Protein AF-0000000079764577 (afdb_homodimer)

Nearest PDB structures (foldseek):
  2b5a-assembly1_A  TM=9.304E-01  e=1.857E-04  [Bacillus] caldolyticus
  3f52-assembly1_E  TM=9.739E-01  e=5.464E-04  Corynebacterium glutamicum
  3f52-assembly1_A  TM=9.469E-01  e=4.403E-04  Corynebacterium glutamicum
  5woq-assembly2_C  TM=9.497E-01  e=2.911E-03  Mycolicibacterium smegmatis MC2 155
  3f51-assembly1_A  TM=7.273E-01  e=1.608E-03  Corynebacterium glutamicum

Sequence (208 aa):
MDLKAVGQRIKAAREAKNLTQEELAALVSLSPTHVSVIERGLKVTKLDTFIAIANALDVSADTLLIDVVTHSVTGVTNELSEMIEKLPKEKQQRIINAVRALVEMDLKAVGQRIKAAREAKNLTQEELAALVSLSPTHVSVIERGLKVTKLDTFIAIANALDVSADTLLIDVVTHSVTGVTNELSEMIEKLPKEKQQRIINAVRALVE

Solvent-accessible surface area (backbone atoms only — not comparable to full-atom values): 10896 Å² total; per-residue (Å²): 133,66,44,40,59,35,10,44,41,50,46,51,46,34,48,76,70,71,44,51,58,59,54,49,11,60,74,55,74,48,48,42,65,57,45,51,37,38,34,60,29,74,50,84,49,43,38,64,58,50,38,42,46,31,47,74,57,67,38,29,53,16,64,46,33,44,90,68,27,80,52,30,45,49,66,66,35,45,52,50,21,55,59,42,66,74,40,56,68,69,58,35,50,53,48,52,50,49,48,53,60,67,71,105,132,65,45,40,59,35,10,44,42,50,45,52,45,34,49,74,70,70,45,49,58,58,56,49,12,60,76,56,75,47,48,43,65,57,44,52,36,38,33,59,29,74,50,84,50,45,39,64,58,51,38,42,46,32,46,74,57,68,39,30,53,17,62,45,33,45,90,67,27,80,50,29,46,49,63,66,35,45,53,51,21,55,59,42,67,74,40,57,69,69,58,33,51,52,48,50,50,50,49,52,60,6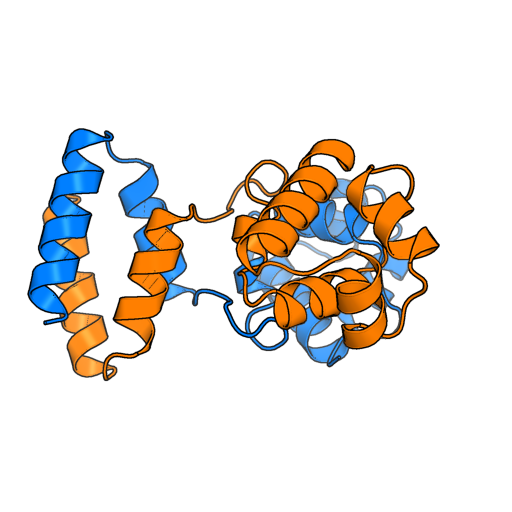8,72,106

Foldseek 3Di:
DPQQQLLCLLVVLCVVVVHDLCRLCVQLVHHSVVNVCSSRSVDDDDPSSVVSSCVSSVHDPLDSCVPPDPPRDYPVVVVVVVVLVPDPPVVSVVVVVVVVVVVD/DPQQQLLCLLVVLCVVVVHDLCRLCVQLVHHSVVNVCSSRSVDDDDPSSVVSSCVSSVHDPLDSCVPPDPPRDHPVVVVVVVVLVPDPPVVSVVVVVVVVVVVD

Secondary structure (DSSP, 8-state):
--HHHHHHHHHHHHHHTT--HHHHHHHTT--HHHHHHHHTTSSPPBHHHHHHHHHHHT--HHHHHTTTSTTPPPHHHHHHHHHHHTS-HHHHHHHHHHHHHHH-/--HHHHHHHHHHHHHHTT--HHHHHHHTT--HHHHHHHHTTSSPPBHHHHHHHHHHHT--HHHHHTTTSTTPPPHHHHHHHHHHHTS-HHHHHHHHHHHHHHH-

Organism: NCBI:txid410072

pLDDT: mean 86.8, std 12.17, range [58.62, 98.38]

Radius of gyration: 17.63 Å; Cα contacts (8 Å, |Δi|>4): 310; chains: 2; bounding box: 28×44×50 Å

Structure (mmCIF, N/CA/C/O backbone):
data_AF-0000000079764577-model_v1
#
loop_
_entity.id
_entity.type
_entity.pdbx_description
1 polymer 'XRE family transcriptional regulator'
#
loop_
_atom_site.group_PDB
_atom_site.id
_atom_site.type_symbol
_atom_site.label_atom_id
_atom_site.label_alt_id
_atom_site.label_comp_id
_atom_site.label_asym_id
_atom_site.label_entity_id
_atom_site.label_seq_id
_atom_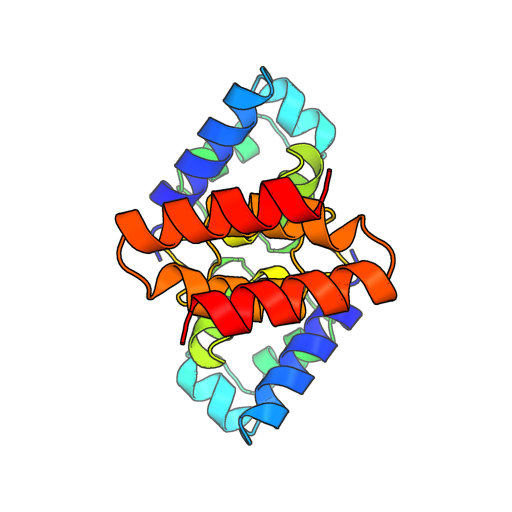site.pdbx_PDB_ins_code
_atom_site.Cartn_x
_atom_site.Cartn_y
_atom_site.Cartn_z
_atom_site.occupancy
_atom_site.B_iso_or_equiv
_atom_site.auth_seq_id
_atom_site.auth_comp_id
_atom_site.auth_asym_id
_atom_site.auth_atom_id
_atom_site.pdbx_PDB_model_num
ATOM 1 N N . MET A 1 1 ? 11.602 9 -4.227 1 65.5 1 MET A N 1
ATOM 2 C CA . MET A 1 1 ? 11.117 7.668 -3.879 1 65.5 1 MET A CA 1
ATOM 3 C C . MET A 1 1 ? 11.977 6.59 -4.535 1 65.5 1 MET A C 1
ATOM 5 O O . MET A 1 1 ? 12.484 6.785 -5.645 1 65.5 1 MET A O 1
ATOM 9 N N . ASP A 1 2 ? 12.383 5.57 -3.709 1 83.19 2 ASP A N 1
ATOM 10 C CA . ASP A 1 2 ? 13.25 4.5 -4.203 1 83.19 2 ASP A CA 1
ATOM 11 C C . ASP A 1 2 ? 12.438 3.426 -4.922 1 83.19 2 ASP A C 1
ATOM 13 O O . ASP A 1 2 ? 12.148 2.373 -4.352 1 83.19 2 ASP A O 1
ATOM 17 N N . LEU A 1 3 ? 12.062 3.768 -6.148 1 88.44 3 LEU A N 1
ATOM 18 C CA . LEU A 1 3 ? 11.258 2.873 -6.977 1 88.44 3 LEU A CA 1
ATOM 19 C C . LEU A 1 3 ? 11.992 1.558 -7.219 1 88.44 3 LEU A C 1
ATOM 21 O O . LEU A 1 3 ? 11.359 0.507 -7.352 1 88.44 3 LEU A O 1
ATOM 25 N N . LYS A 1 4 ? 13.305 1.709 -7.262 1 93.31 4 LYS A N 1
ATOM 26 C CA . LYS A 1 4 ? 14.094 0.498 -7.469 1 93.31 4 LYS A CA 1
ATOM 27 C C . LYS A 1 4 ? 13.906 -0.484 -6.316 1 93.31 4 LYS A C 1
ATOM 29 O O . LYS A 1 4 ? 13.789 -1.69 -6.535 1 93.31 4 LYS A O 1
ATOM 34 N N . ALA A 1 5 ? 13.922 0.031 -5.148 1 94 5 ALA A N 1
ATOM 35 C CA . ALA A 1 5 ? 13.727 -0.822 -3.98 1 94 5 ALA A CA 1
ATOM 36 C C . ALA A 1 5 ? 12.344 -1.464 -4 1 94 5 ALA A C 1
ATOM 38 O O . ALA A 1 5 ? 12.195 -2.646 -3.68 1 94 5 ALA A O 1
ATOM 39 N N . VAL A 1 6 ? 11.32 -0.713 -4.359 1 95.56 6 VAL A N 1
ATOM 40 C CA . VAL A 1 6 ? 9.969 -1.24 -4.457 1 95.56 6 VAL A CA 1
ATOM 41 C C . VAL A 1 6 ? 9.914 -2.332 -5.523 1 95.56 6 VAL A C 1
ATOM 43 O O . VAL A 1 6 ? 9.352 -3.404 -5.293 1 95.56 6 VAL A O 1
ATOM 46 N N . GLY A 1 7 ? 10.508 -2.01 -6.656 1 97.19 7 GLY A N 1
ATOM 47 C CA . GLY A 1 7 ? 10.562 -2.988 -7.73 1 97.19 7 GLY A CA 1
ATOM 48 C C . GLY A 1 7 ? 11.234 -4.285 -7.324 1 97.19 7 GLY A C 1
ATOM 49 O O . GLY A 1 7 ? 10.773 -5.371 -7.688 1 97.19 7 GLY A O 1
ATOM 50 N N . GLN A 1 8 ? 12.312 -4.18 -6.582 1 96.69 8 GLN A N 1
ATOM 51 C CA . GLN A 1 8 ? 13.039 -5.355 -6.121 1 96.69 8 GLN A CA 1
ATOM 52 C C . GLN A 1 8 ? 12.188 -6.191 -5.172 1 96.69 8 GLN A C 1
ATOM 54 O O . GLN A 1 8 ? 12.266 -7.422 -5.176 1 96.69 8 GLN A O 1
ATOM 59 N N . ARG A 1 9 ? 11.367 -5.562 -4.375 1 95.12 9 ARG A N 1
ATOM 60 C CA . ARG A 1 9 ? 10.469 -6.293 -3.484 1 95.12 9 ARG A CA 1
ATOM 61 C C . ARG A 1 9 ? 9.375 -7.008 -4.27 1 95.12 9 ARG A C 1
ATOM 63 O O . ARG A 1 9 ? 8.961 -8.109 -3.906 1 95.12 9 ARG A O 1
ATOM 70 N N . ILE A 1 10 ? 8.93 -6.363 -5.309 1 97.19 10 ILE A N 1
ATOM 71 C CA . ILE A 1 10 ? 7.957 -7.004 -6.188 1 97.19 10 ILE A CA 1
ATOM 72 C C . ILE A 1 10 ? 8.578 -8.242 -6.828 1 97.19 10 ILE A C 1
ATOM 74 O O . ILE A 1 10 ? 7.961 -9.312 -6.852 1 97.19 10 ILE A O 1
ATOM 78 N N . LYS A 1 11 ? 9.805 -8.078 -7.242 1 97.94 11 LYS A N 1
ATOM 79 C CA . LYS A 1 11 ? 10.523 -9.211 -7.832 1 97.94 11 LYS A CA 1
ATOM 80 C C . LYS A 1 11 ? 10.672 -10.352 -6.832 1 97.94 11 LYS A C 1
ATOM 82 O O . LYS A 1 11 ? 10.406 -11.508 -7.156 1 97.94 11 LYS A O 1
ATOM 87 N N . ALA A 1 12 ? 11.109 -9.992 -5.695 1 97.25 12 ALA A N 1
ATOM 88 C CA . ALA A 1 12 ? 11.297 -10.992 -4.648 1 97.25 12 ALA A CA 1
ATOM 89 C C . ALA A 1 12 ? 9.992 -11.719 -4.348 1 97.25 12 ALA A C 1
ATOM 91 O O . ALA A 1 12 ? 9.984 -12.938 -4.164 1 97.25 12 ALA A O 1
ATOM 92 N N . ALA A 1 13 ? 8.898 -11.031 -4.246 1 95.25 13 ALA A N 1
ATOM 93 C CA . ALA A 1 13 ? 7.586 -11.617 -3.992 1 95.25 13 ALA A CA 1
ATOM 94 C C . ALA A 1 13 ? 7.168 -12.539 -5.133 1 95.25 13 ALA A C 1
ATOM 96 O O . ALA A 1 13 ? 6.609 -13.617 -4.895 1 95.25 13 ALA A O 1
ATOM 97 N N . ARG A 1 14 ? 7.402 -12.008 -6.301 1 97.81 14 ARG A N 1
ATOM 98 C CA . ARG A 1 14 ? 7.094 -12.844 -7.461 1 97.81 14 ARG A CA 1
ATOM 99 C C . ARG A 1 14 ? 7.859 -14.156 -7.406 1 97.81 14 ARG A C 1
ATOM 101 O O . ARG A 1 14 ? 7.281 -15.227 -7.605 1 97.81 14 ARG A O 1
ATOM 108 N N . GLU A 1 15 ? 9.141 -14.055 -7.168 1 98 15 GLU A N 1
ATOM 109 C CA . GLU A 1 15 ? 10 -15.227 -7.113 1 98 15 GLU A CA 1
ATOM 110 C C . GLU A 1 15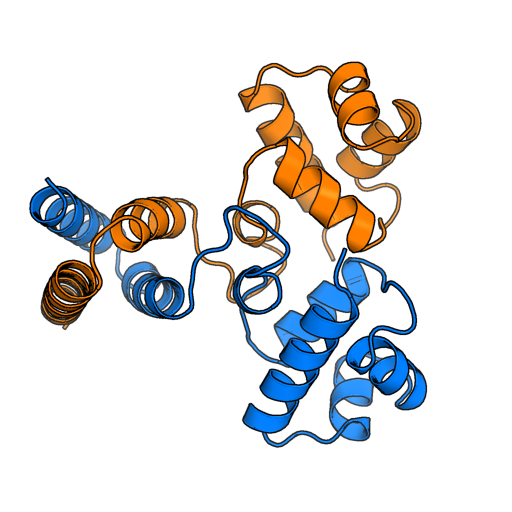 ? 9.594 -16.156 -5.98 1 98 15 GLU A C 1
ATOM 112 O O . GLU A 1 15 ? 9.664 -17.391 -6.121 1 98 15 GLU A O 1
ATOM 117 N N . ALA A 1 16 ? 9.211 -15.594 -4.906 1 94.62 16 ALA A N 1
ATOM 118 C CA . ALA A 1 16 ? 8.75 -16.391 -3.766 1 94.62 16 ALA A CA 1
ATOM 119 C C . ALA A 1 16 ? 7.527 -17.219 -4.133 1 94.62 16 ALA A C 1
ATOM 121 O O . ALA A 1 16 ? 7.293 -18.281 -3.549 1 94.62 16 ALA A O 1
ATOM 122 N N . LYS A 1 17 ? 6.746 -16.766 -5.102 1 95.44 17 LYS A N 1
ATOM 123 C CA . LYS A 1 17 ? 5.578 -17.484 -5.586 1 95.44 17 LYS A CA 1
ATOM 124 C C . LYS A 1 17 ? 5.938 -18.391 -6.766 1 95.44 17 LYS A C 1
ATOM 126 O O . LYS A 1 17 ? 5.062 -19.016 -7.371 1 95.44 17 LYS A O 1
ATOM 131 N N . ASN A 1 18 ? 7.25 -18.375 -7.102 1 97.5 18 ASN A N 1
ATOM 132 C CA . ASN A 1 18 ? 7.789 -19.172 -8.195 1 97.5 18 ASN A CA 1
ATOM 133 C C . ASN A 1 18 ? 7.16 -18.781 -9.531 1 97.5 18 ASN A C 1
ATOM 135 O O . ASN A 1 18 ? 6.832 -19.641 -10.344 1 97.5 18 ASN A O 1
ATOM 139 N N . LEU A 1 19 ? 6.922 -17.562 -9.727 1 98 19 LEU A N 1
ATOM 140 C CA . LEU A 1 19 ? 6.375 -17.047 -10.977 1 98 19 LEU A CA 1
ATOM 141 C C . LEU A 1 19 ? 7.469 -16.422 -11.836 1 98 19 LEU A C 1
ATOM 143 O O . LEU A 1 19 ? 8.375 -15.773 -11.312 1 98 19 LEU A O 1
ATOM 147 N N . THR A 1 20 ? 7.344 -16.641 -13.062 1 98.31 20 THR A N 1
ATOM 148 C CA . THR A 1 20 ? 8.172 -15.891 -14 1 98.31 20 THR A CA 1
ATOM 149 C C . THR A 1 20 ? 7.582 -14.508 -14.258 1 98.31 20 THR A C 1
ATOM 151 O O . THR A 1 20 ? 6.449 -14.227 -13.859 1 98.31 20 THR A O 1
ATOM 154 N N . GLN A 1 21 ? 8.383 -13.664 -14.898 1 98.12 21 GLN A N 1
ATOM 155 C CA . GLN A 1 21 ? 7.863 -12.352 -15.273 1 98.12 21 GLN A CA 1
ATOM 156 C C . GLN A 1 21 ? 6.68 -12.477 -16.234 1 98.12 21 GLN A C 1
ATOM 158 O O . GLN A 1 21 ? 5.711 -11.719 -16.125 1 98.12 21 GLN A O 1
ATOM 163 N N . GLU A 1 22 ? 6.785 -13.453 -17.141 1 98.38 22 GLU A N 1
ATOM 164 C CA . GLU A 1 22 ? 5.723 -13.711 -18.109 1 98.38 22 GLU A CA 1
ATOM 165 C C . GLU A 1 22 ? 4.434 -14.141 -17.406 1 98.38 22 GLU A C 1
ATOM 167 O O . GLU A 1 22 ? 3.348 -13.68 -17.781 1 98.38 22 GLU A O 1
ATOM 172 N N . GLU A 1 23 ? 4.59 -14.961 -16.453 1 98.38 23 GLU A N 1
ATOM 173 C CA . GLU A 1 23 ? 3.428 -15.461 -15.734 1 98.38 23 GLU A CA 1
ATOM 174 C C . GLU A 1 23 ? 2.77 -14.352 -14.922 1 98.38 23 GLU A C 1
ATOM 176 O O . GLU A 1 23 ? 1.543 -14.234 -14.898 1 98.38 23 GLU A O 1
ATOM 181 N N . LEU A 1 24 ? 3.555 -13.57 -14.25 1 98.38 24 LEU A N 1
ATOM 182 C CA . LEU A 1 24 ? 2.994 -12.438 -13.523 1 98.38 24 LEU A CA 1
ATOM 183 C C . LEU A 1 24 ? 2.303 -11.461 -14.469 1 98.38 24 LEU A C 1
ATOM 185 O O . LEU A 1 24 ? 1.216 -10.961 -14.164 1 98.38 24 LEU A O 1
ATOM 189 N N . ALA A 1 25 ? 2.938 -11.164 -15.547 1 98.38 25 ALA A N 1
ATOM 190 C CA . ALA A 1 25 ? 2.387 -10.258 -16.547 1 98.38 25 ALA A CA 1
ATOM 191 C C . ALA A 1 25 ? 1.003 -10.719 -17 1 98.38 25 ALA A C 1
ATOM 193 O O . ALA A 1 25 ? 0.082 -9.906 -17.125 1 98.38 25 ALA A O 1
ATOM 194 N N . ALA A 1 26 ? 0.887 -11.969 -17.234 1 98.25 26 ALA A N 1
ATOM 195 C CA . ALA A 1 26 ? -0.388 -12.547 -17.656 1 98.25 26 ALA A CA 1
ATOM 196 C C . ALA A 1 26 ? -1.445 -12.391 -16.562 1 98.25 26 ALA A C 1
ATOM 198 O O . ALA A 1 26 ? -2.602 -12.078 -16.844 1 98.25 26 ALA A O 1
ATOM 199 N N . LEU A 1 27 ? -1.095 -12.523 -15.352 1 96.94 27 LEU A N 1
ATOM 200 C CA . LEU A 1 27 ? -2.016 -12.453 -14.219 1 96.94 27 LEU A CA 1
ATOM 201 C C . LEU A 1 27 ? -2.57 -11.039 -14.062 1 96.94 27 LEU A C 1
ATOM 203 O O . LEU A 1 27 ? -3.707 -10.859 -13.617 1 96.94 27 LEU A O 1
ATOM 207 N N . VAL A 1 28 ? -1.711 -10.102 -14.438 1 97.12 28 VAL A N 1
ATOM 208 C CA . VAL A 1 28 ? -2.121 -8.727 -14.148 1 97.12 28 VAL A CA 1
ATOM 209 C C . VAL A 1 28 ? -2.381 -7.98 -15.453 1 97.12 28 VAL A C 1
ATOM 211 O O . VAL A 1 28 ? -2.469 -6.75 -15.461 1 97.12 28 VAL A O 1
ATOM 214 N N . SER A 1 29 ? -2.414 -8.656 -16.609 1 97.56 29 SER A N 1
ATOM 215 C CA . SER A 1 29 ? -2.729 -8.125 -17.938 1 97.56 29 SER A CA 1
ATOM 216 C C . SER A 1 29 ? -1.746 -7.031 -18.328 1 97.56 29 SER A C 1
ATOM 218 O O . SER A 1 29 ? -2.154 -5.941 -18.75 1 97.56 29 SER A O 1
ATOM 220 N N . LEU A 1 30 ? -0.56 -7.305 -18.156 1 97.62 30 LEU A N 1
ATOM 221 C CA . LEU A 1 30 ? 0.553 -6.473 -18.609 1 97.62 30 LEU A CA 1
ATOM 222 C C . LEU A 1 30 ? 1.465 -7.254 -19.547 1 97.62 30 LEU A C 1
ATOM 224 O O . LEU A 1 30 ? 1.326 -8.469 -19.688 1 97.62 30 LEU A O 1
ATOM 228 N N . SER A 1 31 ? 2.301 -6.523 -20.156 1 98 31 SER A N 1
ATOM 229 C CA . SER A 1 31 ? 3.361 -7.188 -20.906 1 98 31 SER A CA 1
ATOM 230 C C . SER A 1 31 ? 4.535 -7.555 -20 1 98 31 SER A C 1
ATOM 232 O O . SER A 1 31 ? 4.785 -6.883 -19 1 98 31 SER A O 1
ATOM 234 N N . PRO A 1 32 ? 5.254 -8.641 -20.406 1 97.69 32 PRO A N 1
ATOM 235 C CA . PRO A 1 32 ? 6.449 -8.984 -19.641 1 97.69 32 PRO A CA 1
ATOM 236 C C . PRO A 1 32 ? 7.457 -7.84 -19.562 1 97.69 32 PRO A C 1
ATOM 238 O O . PRO A 1 32 ? 8.109 -7.652 -18.531 1 97.69 32 PRO A O 1
ATOM 241 N N . THR A 1 33 ? 7.527 -7.137 -20.562 1 98 33 THR A N 1
ATOM 242 C CA . THR A 1 33 ? 8.422 -5.984 -20.578 1 98 33 THR A CA 1
ATOM 243 C C . THR A 1 33 ? 8 -4.953 -19.531 1 98 33 THR A C 1
ATOM 245 O O . THR A 1 33 ? 8.844 -4.375 -18.844 1 98 33 THR A O 1
ATOM 248 N N . HIS A 1 34 ? 6.734 -4.66 -19.469 1 97.81 34 HIS A N 1
ATOM 249 C CA . HIS A 1 34 ? 6.227 -3.713 -18.484 1 97.81 34 HIS A CA 1
ATOM 250 C C . HIS A 1 34 ? 6.523 -4.184 -17.062 1 97.81 34 HIS A C 1
ATOM 252 O O . HIS A 1 34 ? 6.898 -3.381 -16.203 1 97.81 34 HIS A O 1
ATOM 258 N N . VAL A 1 35 ? 6.371 -5.438 -16.828 1 98.06 35 VAL A N 1
ATOM 259 C CA . VAL A 1 35 ? 6.691 -6.004 -15.523 1 98.06 35 VAL A CA 1
ATOM 260 C C . VAL A 1 35 ? 8.172 -5.801 -15.227 1 98.06 35 VAL A C 1
ATOM 262 O O . VAL A 1 35 ? 8.539 -5.398 -14.117 1 98.06 35 VAL A O 1
ATOM 265 N N . SER A 1 36 ? 8.992 -6.094 -16.172 1 97.94 36 SER A N 1
ATOM 266 C CA . SER A 1 36 ? 10.43 -5.91 -16.016 1 97.94 36 SER A CA 1
ATOM 267 C C . SER A 1 36 ? 10.766 -4.465 -15.664 1 97.94 36 SER A C 1
ATOM 269 O O . SER A 1 36 ? 11.586 -4.211 -14.773 1 97.94 36 SER A O 1
ATOM 271 N N . VAL A 1 37 ? 10.172 -3.551 -16.328 1 97.5 37 VAL A N 1
ATOM 272 C CA . VAL A 1 37 ? 10.391 -2.123 -16.125 1 97.5 37 VAL A CA 1
ATOM 273 C C . VAL A 1 37 ? 9.992 -1.749 -14.695 1 97.5 37 VAL A C 1
ATOM 275 O O . VAL A 1 37 ? 10.703 -0.989 -14.031 1 97.5 37 VAL A O 1
ATOM 278 N N . ILE A 1 38 ? 8.922 -2.27 -14.227 1 97.25 38 ILE A N 1
ATOM 279 C CA . ILE A 1 38 ? 8.43 -2.012 -12.883 1 97.25 38 ILE A CA 1
ATOM 280 C C . ILE A 1 38 ? 9.398 -2.596 -11.859 1 97.25 38 ILE A C 1
ATOM 282 O O . ILE A 1 38 ? 9.797 -1.914 -10.906 1 97.25 38 ILE A O 1
ATOM 286 N N . GLU A 1 39 ? 9.844 -3.834 -12.086 1 97.81 39 GLU A N 1
ATOM 287 C CA . GLU A 1 39 ? 10.703 -4.527 -11.133 1 97.81 39 GLU A CA 1
ATOM 288 C C . GLU A 1 39 ? 12.086 -3.881 -11.062 1 97.81 39 GLU A C 1
ATOM 290 O O . GLU A 1 39 ? 12.773 -3.99 -10.047 1 97.81 39 GLU A O 1
ATOM 295 N N . ARG A 1 40 ? 12.43 -3.225 -12.086 1 96.75 40 ARG A N 1
ATOM 296 C CA . ARG A 1 40 ? 13.727 -2.555 -12.141 1 96.75 40 ARG A CA 1
ATOM 297 C C . ARG A 1 40 ? 13.617 -1.111 -11.664 1 96.75 40 ARG A C 1
ATOM 299 O O . ARG A 1 40 ? 14.625 -0.424 -11.508 1 96.75 40 ARG A O 1
ATOM 306 N N . GLY A 1 41 ? 12.477 -0.656 -11.445 1 96.06 41 GLY A N 1
ATOM 307 C CA . GLY A 1 41 ? 12.266 0.702 -10.969 1 96.06 41 GLY A CA 1
ATOM 308 C C . GLY A 1 41 ? 12.523 1.755 -12.031 1 96.06 41 GLY A C 1
ATOM 309 O O . GLY A 1 41 ? 12.914 2.881 -11.711 1 96.06 41 GLY A O 1
ATOM 310 N N . LEU A 1 42 ? 12.359 1.449 -13.242 1 94.94 42 LEU A N 1
ATOM 311 C CA . LEU A 1 42 ? 12.695 2.352 -14.344 1 94.94 42 LEU A CA 1
ATOM 312 C C . LEU A 1 42 ? 11.555 3.332 -14.602 1 94.94 42 LEU A C 1
ATOM 314 O O . LEU A 1 42 ? 11.773 4.418 -15.141 1 94.94 42 LEU A O 1
ATOM 318 N N . LYS A 1 43 ? 10.352 3.014 -14.305 1 93.31 43 LYS A N 1
ATOM 319 C CA . LYS A 1 43 ? 9.18 3.875 -14.438 1 93.31 43 LYS A CA 1
ATOM 320 C C . LYS A 1 43 ? 8.258 3.742 -13.227 1 93.31 43 LYS A C 1
ATOM 322 O O . LYS A 1 43 ? 8.125 2.656 -12.664 1 93.31 43 LYS A O 1
ATOM 327 N N . VAL A 1 44 ? 7.656 4.844 -12.945 1 94.06 44 VAL A N 1
ATOM 328 C CA . VAL A 1 44 ? 6.633 4.812 -11.906 1 94.06 44 VAL A CA 1
ATOM 329 C C . VAL A 1 44 ? 5.348 4.199 -12.461 1 94.06 44 VAL A C 1
ATOM 331 O O . VAL A 1 44 ? 4.867 4.602 -13.516 1 94.06 44 VAL A O 1
ATOM 334 N N . THR A 1 45 ? 4.902 3.213 -11.758 1 95.31 45 THR A N 1
ATOM 335 C CA . THR A 1 45 ? 3.672 2.576 -12.211 1 95.31 45 THR A CA 1
ATOM 336 C C . THR A 1 45 ? 2.451 3.279 -11.625 1 95.31 45 THR A C 1
ATOM 338 O O . THR A 1 45 ? 2.576 4.078 -10.695 1 95.31 45 THR A O 1
ATOM 341 N N . LYS A 1 46 ? 1.318 3.016 -12.258 1 95.69 46 LYS A N 1
ATOM 342 C CA . LYS A 1 46 ? 0.052 3.516 -11.734 1 95.69 46 LYS A CA 1
ATOM 343 C C . LYS A 1 46 ? -0.371 2.738 -10.484 1 95.69 46 LYS A C 1
ATOM 345 O O . LYS A 1 46 ? 0.027 1.587 -10.305 1 95.69 46 LYS A O 1
ATOM 350 N N . LEU A 1 47 ? -1.152 3.363 -9.703 1 96.56 47 LEU A N 1
ATOM 351 C CA . LEU A 1 47 ? -1.614 2.744 -8.461 1 96.56 47 LEU A CA 1
ATOM 352 C C . LEU A 1 47 ? -2.432 1.49 -8.75 1 96.56 47 LEU A C 1
ATOM 354 O O . LEU A 1 47 ? -2.309 0.487 -8.047 1 96.56 47 LEU A O 1
ATOM 358 N N . ASP A 1 48 ? -3.264 1.538 -9.742 1 95.69 48 ASP A N 1
ATOM 359 C CA . ASP A 1 48 ? -4.105 0.389 -10.062 1 95.69 48 ASP A CA 1
ATOM 360 C C . ASP A 1 48 ? -3.258 -0.808 -10.492 1 95.69 48 ASP A C 1
ATOM 362 O O . ASP A 1 48 ? -3.551 -1.946 -10.117 1 95.69 48 ASP A O 1
ATOM 366 N N . THR A 1 49 ? -2.256 -0.559 -11.242 1 96.31 49 THR A N 1
ATOM 367 C CA . THR A 1 49 ? -1.326 -1.615 -11.625 1 96.31 49 THR A CA 1
ATOM 368 C C . THR A 1 49 ? -0.642 -2.209 -10.398 1 96.31 49 THR A C 1
ATOM 370 O O . THR A 1 49 ? -0.528 -3.43 -10.273 1 96.31 49 THR A O 1
ATOM 373 N N . PHE A 1 50 ? -0.207 -1.367 -9.531 1 96.31 50 PHE A N 1
ATOM 374 C CA . PHE A 1 50 ? 0.431 -1.805 -8.297 1 96.31 50 PHE A CA 1
ATOM 375 C C . PHE A 1 50 ? -0.507 -2.695 -7.488 1 96.31 50 PHE A C 1
ATOM 377 O O . PHE A 1 50 ? -0.095 -3.74 -6.98 1 96.31 50 PHE A O 1
ATOM 384 N N . ILE A 1 51 ? -1.665 -2.273 -7.387 1 96 51 ILE A N 1
ATOM 385 C CA . ILE A 1 51 ? -2.666 -3.021 -6.633 1 96 51 ILE A CA 1
ATOM 386 C C . ILE A 1 51 ? -2.883 -4.391 -7.281 1 96 51 ILE A C 1
ATOM 388 O O . ILE A 1 51 ? -2.955 -5.406 -6.586 1 96 51 ILE A O 1
ATOM 392 N N . ALA A 1 52 ? -3.004 -4.398 -8.547 1 96.5 52 ALA A N 1
ATOM 393 C CA . ALA A 1 52 ? -3.168 -5.656 -9.266 1 96.5 52 ALA A CA 1
ATOM 394 C C . ALA A 1 52 ? -1.998 -6.598 -9 1 96.5 52 ALA A C 1
ATOM 396 O O . ALA A 1 52 ? -2.191 -7.801 -8.805 1 96.5 52 ALA A O 1
ATOM 397 N N . ILE A 1 53 ? -0.843 -6.043 -8.961 1 97.5 53 ILE A N 1
ATOM 398 C CA . ILE A 1 53 ? 0.366 -6.824 -8.727 1 97.5 53 ILE A CA 1
ATOM 399 C C . ILE A 1 53 ? 0.362 -7.363 -7.293 1 97.5 53 ILE A C 1
ATOM 401 O O . ILE A 1 53 ? 0.617 -8.547 -7.07 1 97.5 53 ILE A O 1
ATOM 405 N N . ALA A 1 54 ? 0.118 -6.535 -6.387 1 95.44 54 ALA A N 1
ATOM 406 C CA . ALA A 1 54 ? 0.064 -6.961 -4.992 1 95.44 54 ALA A CA 1
ATOM 407 C C . ALA A 1 54 ? -0.937 -8.094 -4.801 1 95.44 54 ALA A C 1
ATOM 409 O O . ALA A 1 54 ? -0.652 -9.07 -4.102 1 95.44 54 ALA A O 1
ATOM 410 N N . ASN A 1 55 ? -2.084 -7.992 -5.398 1 95.25 55 ASN A N 1
ATOM 411 C CA . ASN A 1 55 ? -3.121 -9.016 -5.293 1 95.25 55 ASN A CA 1
ATOM 412 C C . ASN A 1 55 ? -2.695 -10.32 -5.961 1 95.25 55 ASN A C 1
ATOM 414 O O . ASN A 1 55 ? -2.93 -11.398 -5.422 1 95.25 55 ASN A O 1
ATOM 418 N N . ALA A 1 56 ? -2.119 -10.141 -7.102 1 96.75 56 ALA A N 1
ATOM 419 C CA . ALA A 1 56 ? -1.656 -11.328 -7.816 1 96.75 56 ALA A CA 1
ATOM 420 C C . ALA A 1 56 ? -0.599 -12.07 -7.008 1 96.75 56 ALA A C 1
ATOM 422 O O . ALA A 1 56 ? -0.534 -13.305 -7.047 1 96.75 56 ALA A O 1
ATOM 423 N N . LEU A 1 57 ? 0.221 -11.328 -6.30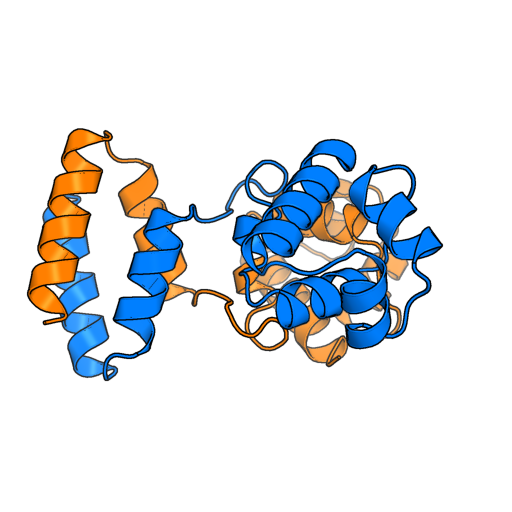9 1 95.94 57 LEU A N 1
ATOM 424 C CA . LEU A 1 57 ? 1.318 -11.914 -5.547 1 95.94 57 LEU A CA 1
ATOM 425 C C . LEU A 1 57 ? 0.873 -12.258 -4.129 1 95.94 57 LEU A C 1
ATOM 427 O O . LEU A 1 57 ? 1.642 -12.828 -3.354 1 95.94 57 LEU A O 1
ATOM 431 N N . ASP A 1 58 ? -0.289 -11.859 -3.76 1 91.5 58 ASP A N 1
ATOM 432 C CA . ASP A 1 58 ? -0.869 -12.164 -2.455 1 91.5 58 ASP A CA 1
ATOM 433 C C . ASP A 1 58 ? -0.009 -11.594 -1.326 1 91.5 58 ASP A C 1
ATOM 435 O O . ASP A 1 58 ? 0.362 -12.32 -0.399 1 91.5 58 ASP A O 1
ATOM 439 N N . VAL A 1 59 ? 0.333 -10.367 -1.412 1 89.25 59 VAL A N 1
ATOM 440 C CA . VAL A 1 59 ? 1.134 -9.664 -0.416 1 89.25 59 VAL A CA 1
ATOM 441 C C . VAL A 1 59 ? 0.468 -8.336 -0.062 1 89.25 59 VAL A C 1
ATOM 443 O O . VAL A 1 59 ? -0.292 -7.781 -0.861 1 89.25 59 VAL A O 1
ATOM 446 N N . SER A 1 60 ? 0.745 -7.887 1.13 1 87.5 60 SER A N 1
ATOM 447 C CA . SER A 1 60 ? 0.185 -6.609 1.559 1 87.5 60 SER A CA 1
ATOM 448 C C . SER A 1 60 ? 0.914 -5.441 0.906 1 87.5 60 SER A C 1
ATOM 450 O O . SER A 1 60 ? 2.061 -5.578 0.475 1 87.5 60 SER A O 1
ATOM 452 N N . ALA A 1 61 ? 0.234 -4.355 0.75 1 91.75 61 ALA A N 1
ATOM 453 C CA . ALA A 1 61 ? 0.865 -3.152 0.217 1 91.75 61 ALA A CA 1
ATOM 454 C C . ALA A 1 61 ? 2.037 -2.715 1.091 1 91.75 61 ALA A C 1
ATOM 456 O O . ALA A 1 61 ? 3.086 -2.312 0.58 1 91.75 61 ALA A O 1
ATOM 457 N N . ASP A 1 62 ? 1.87 -2.812 2.344 1 88.75 62 ASP A N 1
ATOM 458 C CA . ASP A 1 62 ? 2.904 -2.377 3.277 1 88.75 62 ASP A CA 1
ATOM 459 C C . ASP A 1 62 ? 4.172 -3.215 3.125 1 88.75 62 ASP A C 1
ATOM 461 O O . ASP A 1 62 ? 5.281 -2.709 3.301 1 88.75 62 ASP A O 1
ATOM 465 N N . THR A 1 63 ? 3.988 -4.461 2.84 1 85 63 THR A N 1
ATOM 466 C CA . THR A 1 63 ? 5.141 -5.328 2.609 1 85 63 THR A CA 1
ATOM 467 C C . THR A 1 63 ? 5.969 -4.824 1.429 1 85 63 THR A C 1
ATOM 469 O O . THR A 1 63 ? 7.199 -4.801 1.491 1 85 63 THR A O 1
ATOM 472 N N . LEU A 1 64 ? 5.305 -4.383 0.407 1 92.25 64 LEU A N 1
ATOM 473 C CA . LEU A 1 64 ? 5.98 -3.949 -0.811 1 92.25 64 LEU A CA 1
ATOM 474 C C . LEU A 1 64 ? 6.488 -2.52 -0.67 1 92.25 64 LEU A C 1
ATOM 476 O O . LEU A 1 64 ? 7.453 -2.131 -1.335 1 92.25 64 LEU A O 1
ATOM 480 N N . LEU A 1 65 ? 5.895 -1.782 0.292 1 92.5 65 LEU A N 1
ATOM 481 C CA . LEU A 1 65 ? 6.215 -0.362 0.391 1 92.5 65 LEU A CA 1
ATOM 482 C C . LEU A 1 65 ? 6.918 -0.053 1.709 1 92.5 65 LEU A C 1
ATOM 484 O O . LEU A 1 65 ? 6.961 1.103 2.139 1 92.5 65 LEU A O 1
ATOM 488 N N . ILE A 1 66 ? 7.41 -0.935 2.461 1 83.5 66 ILE A N 1
ATOM 489 C CA . ILE A 1 66 ? 7.918 -0.866 3.826 1 83.5 66 ILE A CA 1
ATOM 490 C C . ILE A 1 66 ? 9 0.206 3.918 1 83.5 66 ILE A C 1
ATOM 492 O O . ILE A 1 66 ? 9.117 0.892 4.938 1 83.5 66 ILE A O 1
ATOM 496 N N . ASP A 1 67 ? 9.75 0.549 3.014 1 82.12 67 ASP A N 1
ATOM 497 C CA . ASP A 1 67 ? 10.844 1.511 3.146 1 82.12 67 ASP A CA 1
ATOM 498 C C . ASP A 1 67 ? 10.469 2.852 2.516 1 82.12 67 ASP A C 1
ATOM 500 O O . ASP A 1 67 ? 11.242 3.811 2.586 1 82.12 67 ASP A O 1
ATOM 504 N N . VAL A 1 68 ? 9.305 2.842 1.954 1 90 68 VAL A N 1
ATOM 505 C CA . VAL A 1 68 ? 8.977 4.078 1.249 1 90 68 VAL A CA 1
ATOM 506 C C . VAL A 1 68 ? 7.734 4.715 1.861 1 90 68 VAL A C 1
ATOM 508 O O . VAL A 1 68 ? 7.488 5.91 1.685 1 90 68 VAL A O 1
ATOM 511 N N . VAL A 1 69 ? 6.934 3.975 2.52 1 88.19 69 VAL A N 1
ATOM 512 C CA . VAL A 1 69 ? 5.855 4.488 3.357 1 88.19 69 VAL A CA 1
ATOM 513 C C . VAL A 1 69 ? 6.25 4.387 4.828 1 88.19 69 VAL A C 1
ATOM 515 O O . VAL A 1 69 ? 6.559 3.301 5.324 1 88.19 69 VAL A O 1
ATOM 518 N N . THR A 1 70 ? 6.227 5.445 5.469 1 80.94 70 THR A N 1
ATOM 519 C CA . THR A 1 70 ? 6.766 5.555 6.82 1 80.94 70 THR A CA 1
ATOM 520 C C . THR A 1 70 ? 5.992 4.66 7.785 1 80.94 70 THR A C 1
ATOM 522 O O . THR A 1 70 ? 6.586 4.023 8.656 1 80.94 70 THR A O 1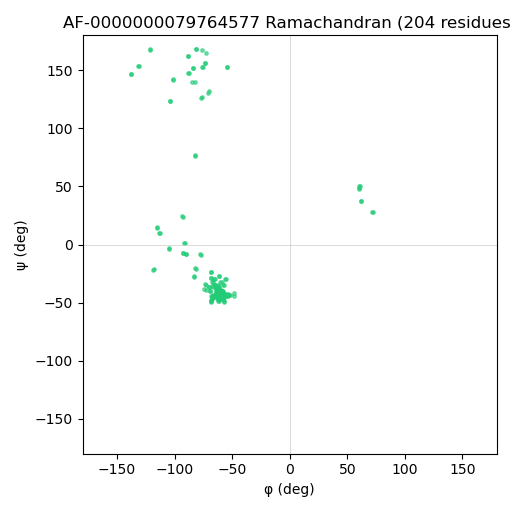
ATOM 525 N N . HIS A 1 71 ? 4.711 4.578 7.699 1 74.38 71 HIS A N 1
ATOM 526 C CA . HIS A 1 71 ? 3.893 3.82 8.641 1 74.38 71 HIS A CA 1
ATOM 527 C C . HIS A 1 71 ? 3.648 2.4 8.141 1 74.38 71 HIS A C 1
ATOM 529 O O . HIS A 1 71 ? 2.729 1.724 8.609 1 74.38 71 HIS A O 1
ATOM 535 N N . SER A 1 72 ? 4.453 1.926 7.332 1 71.88 72 SER A N 1
ATOM 536 C CA . SER A 1 72 ? 4.273 0.557 6.859 1 71.88 72 SER A CA 1
ATOM 537 C C . SER A 1 72 ? 4.555 -0.452 7.969 1 71.88 72 SER A C 1
ATOM 539 O O . SER A 1 72 ? 5.441 -0.241 8.797 1 71.88 72 SER A O 1
ATOM 541 N N . VAL A 1 73 ? 3.574 -1.392 8.07 1 64.44 73 VAL A N 1
ATOM 542 C CA . VAL A 1 73 ? 3.764 -2.447 9.055 1 64.44 73 VAL A CA 1
ATOM 543 C C . VAL A 1 73 ? 4.613 -3.568 8.461 1 64.44 73 VAL A C 1
ATOM 545 O O . VAL A 1 73 ? 4.574 -3.807 7.25 1 64.44 73 VAL A O 1
ATOM 548 N N . THR A 1 74 ? 5.496 -4.043 9.344 1 60.94 74 THR A N 1
ATOM 549 C CA . THR A 1 74 ? 6.469 -5.043 8.914 1 60.94 74 THR A CA 1
ATOM 550 C C . THR A 1 74 ? 5.812 -6.414 8.781 1 60.94 74 THR A C 1
ATOM 552 O O . THR A 1 74 ? 4.664 -6.602 9.188 1 60.94 74 THR A O 1
ATOM 555 N N . GLY A 1 75 ? 6.605 -7.242 8.156 1 59.22 75 GLY A N 1
ATOM 556 C CA . GLY A 1 75 ? 6.227 -8.625 7.922 1 59.22 75 GLY A CA 1
ATOM 557 C C . GLY A 1 75 ? 5.699 -9.32 9.164 1 59.22 75 GLY A C 1
ATOM 558 O O . GLY A 1 75 ? 4.684 -10.016 9.109 1 59.22 75 GLY A O 1
ATOM 559 N N . VAL A 1 76 ? 6.379 -9.109 10.211 1 58.62 76 VAL A N 1
ATOM 560 C CA . VAL A 1 76 ? 5.965 -9.805 11.43 1 58.62 76 VAL A CA 1
ATOM 561 C C . VAL A 1 76 ? 4.59 -9.312 11.867 1 58.62 76 VAL A C 1
ATOM 563 O O . VAL A 1 76 ? 3.719 -10.109 12.219 1 58.62 76 VAL A O 1
ATOM 566 N N . THR A 1 77 ? 4.535 -8.125 11.781 1 65.94 77 THR A N 1
ATOM 567 C CA . THR A 1 77 ? 3.254 -7.562 12.195 1 65.94 77 THR A CA 1
ATOM 568 C C . THR A 1 77 ? 2.152 -7.938 11.211 1 65.94 77 THR A C 1
ATOM 570 O O . THR A 1 77 ? 0.994 -8.102 11.594 1 65.94 77 THR A O 1
ATOM 573 N N . ASN A 1 78 ? 2.648 -8.109 10.047 1 65.44 78 ASN A N 1
ATOM 574 C CA . ASN A 1 78 ? 1.675 -8.547 9.055 1 65.44 78 ASN A CA 1
ATOM 575 C C . ASN A 1 78 ? 1.173 -9.953 9.344 1 65.44 78 ASN A C 1
ATOM 577 O O . ASN A 1 78 ? -0.017 -10.242 9.195 1 65.44 78 ASN A O 1
ATOM 581 N N . GLU A 1 79 ? 2.154 -10.734 9.625 1 63.34 79 GLU A N 1
ATOM 582 C CA . GLU A 1 79 ? 1.773 -12.102 9.969 1 63.34 79 GLU A CA 1
ATOM 583 C C . GLU A 1 79 ? 0.813 -12.125 11.156 1 63.34 79 GLU A C 1
ATOM 585 O O . GLU A 1 79 ? -0.178 -12.859 11.141 1 63.34 79 GLU A O 1
ATOM 590 N N . LEU A 1 80 ? 1.169 -11.367 12.164 1 70.75 80 LEU A N 1
ATOM 591 C CA . LEU A 1 80 ? 0.303 -11.297 13.336 1 70.75 80 LEU A CA 1
ATOM 592 C C . LEU A 1 80 ? -1.079 -10.773 12.961 1 70.75 80 LEU A C 1
ATOM 594 O O . LEU A 1 80 ? -2.092 -11.281 13.438 1 70.75 80 LEU A O 1
ATOM 598 N N . SER A 1 81 ? -0.964 -9.844 12.102 1 69.62 81 SER A N 1
ATOM 599 C CA . SER A 1 81 ? -2.219 -9.258 11.641 1 69.62 81 SER A CA 1
ATOM 600 C C . SER A 1 81 ? -3.104 -10.297 10.961 1 69.62 81 SER A C 1
ATOM 602 O O . SER A 1 81 ? -4.312 -10.336 11.203 1 69.62 81 SER A O 1
ATOM 604 N N . GLU A 1 82 ? -2.48 -11.039 10.164 1 66.31 82 GLU A N 1
ATOM 605 C CA . GLU A 1 82 ? -3.221 -12.062 9.438 1 66.31 82 GLU A CA 1
ATOM 606 C C . GLU A 1 82 ? -3.84 -13.078 10.391 1 66.31 82 GLU A C 1
ATOM 608 O O . GLU A 1 82 ? -4.965 -13.539 10.18 1 66.31 82 GLU A O 1
ATOM 613 N N . MET A 1 83 ? -3.119 -13.391 11.359 1 69.31 83 MET A N 1
ATOM 614 C CA . MET A 1 83 ? -3.598 -14.359 12.336 1 69.31 83 MET A CA 1
ATOM 615 C C . MET A 1 83 ? -4.738 -13.781 13.164 1 69.31 83 MET A C 1
ATOM 617 O O . MET A 1 83 ? -5.719 -14.469 13.445 1 69.31 83 MET A O 1
ATOM 621 N N . ILE A 1 84 ? -4.629 -12.602 13.5 1 73.19 84 ILE A N 1
ATOM 622 C CA . ILE A 1 84 ? -5.586 -11.938 14.375 1 73.19 84 ILE A CA 1
ATOM 623 C C . ILE A 1 84 ? -6.875 -11.648 13.609 1 73.19 84 ILE A C 1
ATOM 625 O O . ILE A 1 84 ? -7.973 -11.812 14.141 1 73.19 84 ILE A O 1
ATOM 629 N N . GLU A 1 85 ? -6.715 -11.266 12.359 1 69.94 85 GLU A N 1
ATOM 630 C CA . GLU A 1 85 ? -7.855 -10.867 11.539 1 69.94 85 GLU A CA 1
ATOM 631 C C . GLU A 1 85 ? -8.789 -12.047 11.289 1 69.94 85 GLU A C 1
ATOM 633 O O . GLU A 1 85 ? -9.992 -11.867 11.102 1 69.94 85 GLU A O 1
ATOM 638 N N . LYS A 1 86 ? -8.234 -13.188 11.266 1 70.19 86 LYS A N 1
ATOM 639 C CA . LYS A 1 86 ? -9.031 -14.383 11.008 1 70.19 86 LYS A CA 1
ATOM 640 C C . LYS A 1 86 ? -9.812 -14.797 12.25 1 70.19 86 LYS A C 1
ATOM 642 O O . LYS A 1 86 ? -10.68 -15.672 12.18 1 70.19 86 LYS A O 1
ATOM 647 N N . LEU A 1 87 ? -9.523 -14.164 13.297 1 74.81 87 LEU A N 1
ATOM 648 C CA . LEU A 1 87 ? -10.188 -14.492 14.555 1 74.81 87 LEU A CA 1
ATOM 649 C C . LEU A 1 87 ? -11.484 -13.711 14.711 1 74.81 87 LEU A C 1
ATOM 651 O O . LEU A 1 87 ? -11.648 -12.648 14.102 1 74.81 87 LEU A O 1
ATOM 655 N N . PRO A 1 88 ? -12.469 -14.367 15.391 1 77.38 88 PRO A N 1
ATOM 656 C CA . PRO A 1 88 ? -13.68 -13.602 15.711 1 77.38 88 PRO A CA 1
ATOM 657 C C . PRO A 1 88 ? -13.375 -12.305 16.469 1 77.38 88 PRO A C 1
ATOM 659 O O . PRO A 1 88 ? -12.352 -12.203 17.141 1 77.38 88 PRO A O 1
ATOM 662 N N . LYS A 1 89 ? -14.289 -11.344 16.281 1 77.38 89 LYS A N 1
ATOM 663 C CA . LYS A 1 89 ? -14.094 -9.992 16.812 1 77.38 89 LYS A CA 1
ATOM 664 C C . LYS A 1 89 ? -13.766 -10.031 18.297 1 77.38 89 LYS A C 1
ATOM 666 O O . LYS A 1 89 ? -12.906 -9.281 18.781 1 77.38 89 LYS A O 1
ATOM 671 N N . GLU A 1 90 ? -14.516 -10.883 19 1 81.06 90 GLU A N 1
ATOM 672 C CA . GLU A 1 90 ? -14.297 -10.969 20.438 1 81.06 90 GLU A CA 1
ATOM 673 C C . GLU A 1 90 ? -12.875 -11.43 20.75 1 81.06 90 GLU A C 1
ATOM 675 O O . GLU A 1 90 ? -12.227 -10.883 21.656 1 81.06 90 GLU A O 1
ATOM 680 N N . LYS A 1 91 ? -12.422 -12.469 20.078 1 76.56 91 LYS A N 1
ATOM 681 C CA . LYS A 1 91 ? -11.062 -12.969 20.281 1 76.56 91 LYS A CA 1
ATOM 682 C C . LYS A 1 91 ? -10.023 -11.93 19.859 1 76.56 91 LYS A C 1
ATOM 684 O O . LYS A 1 91 ? -8.984 -11.797 20.5 1 76.56 91 LYS A O 1
ATOM 689 N N . GLN A 1 92 ? -10.297 -11.195 18.781 1 77.25 92 GLN A N 1
ATOM 690 C CA . GLN A 1 92 ? -9.398 -10.125 18.344 1 77.25 92 GLN A CA 1
ATOM 691 C C . GLN A 1 92 ? -9.195 -9.094 19.453 1 77.25 92 GLN A C 1
ATOM 693 O O . GLN A 1 92 ? -8.062 -8.664 19.703 1 77.25 92 GLN A O 1
ATOM 698 N N . GLN A 1 93 ? -10.328 -8.789 20.016 1 77 93 GLN A N 1
ATOM 699 C CA . GLN A 1 93 ? -10.258 -7.785 21.078 1 77 93 GLN A CA 1
ATOM 700 C C . GLN A 1 93 ? -9.43 -8.289 22.266 1 77 93 GLN A C 1
ATOM 702 O O . GLN A 1 93 ? -8.672 -7.527 22.859 1 77 93 GLN A O 1
ATOM 707 N N . ARG A 1 94 ? -9.641 -9.523 22.625 1 76.31 94 ARG A N 1
ATOM 708 C CA . ARG A 1 94 ? -8.867 -10.117 23.703 1 76.31 94 ARG A CA 1
ATOM 709 C C . ARG A 1 94 ? -7.371 -10.07 23.406 1 76.31 94 ARG A C 1
ATOM 711 O O . ARG A 1 94 ? -6.559 -9.781 24.281 1 76.31 94 ARG A O 1
ATOM 718 N N . ILE A 1 95 ? -6.988 -10.375 22.219 1 75.25 95 ILE A N 1
ATOM 719 C CA . ILE A 1 95 ? -5.586 -10.391 21.797 1 75.25 95 ILE A CA 1
ATOM 720 C C . ILE A 1 95 ? -5.031 -8.961 21.828 1 75.25 95 ILE A C 1
ATOM 722 O O . ILE A 1 95 ? -3.916 -8.734 22.297 1 75.25 95 ILE A O 1
ATOM 726 N N . ILE A 1 96 ? -5.785 -8.07 21.328 1 72.31 96 ILE A N 1
ATOM 727 C CA . ILE A 1 96 ? -5.383 -6.664 21.328 1 72.31 96 ILE A CA 1
ATOM 728 C C . ILE A 1 96 ? -5.094 -6.219 22.766 1 72.31 96 ILE A C 1
ATOM 730 O O . ILE A 1 96 ? -4.074 -5.578 23.031 1 72.31 96 ILE A O 1
ATOM 734 N N . ASN A 1 97 ? -5.969 -6.621 23.594 1 76.31 97 ASN A N 1
ATOM 735 C CA . ASN A 1 97 ? -5.785 -6.266 25 1 76.31 97 ASN A CA 1
ATOM 736 C C . ASN A 1 97 ? -4.52 -6.895 25.578 1 76.31 97 ASN A C 1
ATOM 738 O O . ASN A 1 97 ? -3.811 -6.262 26.359 1 76.31 97 ASN A O 1
ATOM 742 N N . ALA A 1 98 ? -4.363 -8.164 25.219 1 73.81 98 ALA A N 1
ATOM 743 C CA . ALA A 1 98 ? -3.172 -8.867 25.688 1 73.81 98 ALA A CA 1
ATOM 744 C C . ALA A 1 98 ? -1.9 -8.188 25.188 1 73.81 98 ALA A C 1
ATOM 746 O O . ALA A 1 98 ? -0.952 -7.992 25.953 1 73.81 98 ALA A O 1
ATOM 747 N N . VAL A 1 99 ? -1.88 -7.859 23.953 1 75.38 99 VAL A N 1
ATOM 748 C CA . VAL A 1 99 ? -0.715 -7.207 23.375 1 75.38 99 VAL A CA 1
ATOM 749 C C . VAL A 1 99 ? -0.484 -5.859 24.047 1 75.38 99 VAL A C 1
ATOM 751 O O . VAL A 1 99 ? 0.654 -5.5 24.359 1 75.38 99 VAL A O 1
ATOM 754 N N . ARG A 1 100 ? -1.553 -5.113 24.172 1 73.19 100 ARG A N 1
ATOM 755 C CA . ARG A 1 100 ? -1.462 -3.82 24.844 1 73.19 100 ARG A CA 1
ATOM 756 C C . ARG A 1 100 ? -0.839 -3.967 26.234 1 73.19 100 ARG A C 1
ATOM 758 O O . ARG A 1 100 ? -0.012 -3.145 26.641 1 73.19 100 ARG A O 1
ATOM 765 N N . ALA A 1 101 ? -1.241 -4.938 26.875 1 75.69 101 ALA A N 1
ATOM 766 C CA . ALA A 1 101 ? -0.739 -5.195 28.219 1 75.69 101 ALA A CA 1
ATOM 767 C C . ALA A 1 101 ? 0.74 -5.566 28.203 1 75.69 101 ALA A C 1
ATOM 769 O O . ALA A 1 101 ? 1.475 -5.289 29.141 1 75.69 101 ALA A O 1
ATOM 770 N N . LEU A 1 102 ? 1.088 -6.309 27.156 1 71.5 102 LEU A N 1
ATOM 771 C CA . LEU A 1 102 ? 2.477 -6.742 27.062 1 71.5 102 LEU A CA 1
ATOM 772 C C . LEU A 1 102 ? 3.387 -5.574 26.688 1 71.5 102 LEU A C 1
ATOM 774 O O . LEU A 1 102 ? 4.574 -5.582 27.016 1 71.5 102 LEU A O 1
ATOM 778 N N . VAL A 1 103 ? 2.928 -4.668 25.891 1 74.69 103 VAL A N 1
ATOM 779 C CA . VAL A 1 103 ? 3.705 -3.516 25.438 1 74.69 103 VAL A CA 1
ATOM 780 C C . VAL A 1 103 ? 3.959 -2.578 26.625 1 74.69 103 VAL A C 1
ATOM 782 O O . VAL A 1 103 ? 5.02 -1.953 26.703 1 74.69 103 VAL A O 1
ATOM 785 N N . GLU A 1 104 ? 3.006 -2.215 27.406 1 62.66 104 GLU A N 1
ATOM 786 C CA . GLU A 1 104 ? 3.186 -1.405 28.609 1 62.66 104 GLU A CA 1
ATOM 787 C C . GLU A 1 104 ? 4.066 -2.119 29.625 1 62.66 104 GLU A C 1
ATOM 789 O O . GLU A 1 104 ? 4.906 -1.494 30.266 1 62.66 104 GLU A O 1
ATOM 794 N N . MET B 1 1 ? -10.969 -1.729 -9.984 1 65.62 1 MET B N 1
ATOM 795 C CA . MET B 1 1 ? -10.531 -1.204 -8.695 1 65.62 1 MET B CA 1
ATOM 796 C C . MET B 1 1 ? -11.383 -0.011 -8.281 1 65.62 1 MET B C 1
ATOM 798 O O . MET B 1 1 ? -11.836 0.763 -9.125 1 65.62 1 MET B O 1
ATOM 802 N N . ASP B 1 2 ? -11.836 -0.04 -6.984 1 83.12 2 ASP B N 1
ATOM 803 C CA . ASP B 1 2 ? -12.703 1.02 -6.48 1 83.12 2 ASP B CA 1
ATOM 804 C C . ASP B 1 2 ? -11.891 2.238 -6.047 1 83.12 2 ASP B C 1
ATOM 806 O O . ASP B 1 2 ? -11.641 2.434 -4.855 1 83.12 2 ASP B O 1
ATOM 810 N N . LEU B 1 3 ? -11.445 2.986 -7.055 1 88.25 3 LEU B N 1
ATOM 811 C CA . LEU B 1 3 ? -10.633 4.176 -6.832 1 88.25 3 LEU B CA 1
ATOM 812 C C . LEU B 1 3 ? -11.375 5.188 -5.965 1 88.25 3 LEU B C 1
ATOM 814 O O . LEU B 1 3 ? -10.758 5.926 -5.199 1 88.25 3 LEU B O 1
ATOM 818 N N . LYS B 1 4 ? -12.711 5.168 -6.145 1 93.31 4 LYS B N 1
ATOM 819 C CA . LYS B 1 4 ? -13.508 6.09 -5.34 1 93.31 4 LYS B CA 1
ATOM 820 C C . LYS B 1 4 ? -13.375 5.773 -3.854 1 93.31 4 LYS B C 1
ATOM 822 O O . LYS B 1 4 ? -13.266 6.684 -3.029 1 93.31 4 LYS B O 1
ATOM 827 N N . ALA B 1 5 ? -13.414 4.523 -3.553 1 94.12 5 ALA B N 1
ATOM 828 C CA . ALA B 1 5 ? -13.273 4.117 -2.158 1 94.12 5 ALA B CA 1
ATOM 829 C C . ALA B 1 5 ? -11.906 4.496 -1.61 1 94.12 5 ALA B C 1
ATOM 831 O O . ALA B 1 5 ? -11.789 4.969 -0.476 1 94.12 5 ALA B O 1
ATOM 832 N N . VAL B 1 6 ? -10.859 4.305 -2.391 1 95.56 6 VAL B N 1
ATOM 833 C CA . VAL B 1 6 ? -9.508 4.68 -1.983 1 95.56 6 VAL B CA 1
ATOM 834 C C . VAL B 1 6 ? -9.43 6.188 -1.771 1 95.56 6 VAL B C 1
ATOM 836 O O . VAL B 1 6 ? -8.898 6.652 -0.763 1 95.56 6 VAL B O 1
ATOM 839 N N . GLY B 1 7 ? -9.984 6.91 -2.73 1 97.19 7 GLY B N 1
ATOM 840 C CA . GLY B 1 7 ? -10.016 8.359 -2.617 1 97.19 7 GLY B CA 1
ATOM 841 C C . GLY B 1 7 ? -10.727 8.844 -1.367 1 97.19 7 GLY B C 1
ATOM 842 O O . GLY B 1 7 ? -10.266 9.789 -0.714 1 97.19 7 GLY B O 1
ATOM 843 N N . GLN B 1 8 ? -11.828 8.211 -1.042 1 96.69 8 GLN B N 1
ATOM 844 C CA . GLN B 1 8 ? -12.594 8.578 0.144 1 96.69 8 GLN B CA 1
ATOM 845 C C . GLN B 1 8 ? -11.789 8.32 1.417 1 96.69 8 GLN B C 1
ATOM 847 O O . GLN B 1 8 ? -11.898 9.078 2.385 1 96.69 8 GLN B O 1
ATOM 852 N N . ARG B 1 9 ? -10.984 7.281 1.436 1 95.12 9 ARG B N 1
ATOM 853 C CA . ARG B 1 9 ? -10.141 7.008 2.592 1 95.12 9 ARG B CA 1
ATOM 854 C C . ARG B 1 9 ? -9.031 8.047 2.717 1 95.12 9 ARG B C 1
ATOM 856 O O . ARG B 1 9 ? -8.641 8.422 3.826 1 95.12 9 ARG B O 1
ATOM 863 N N . ILE B 1 10 ? -8.531 8.469 1.592 1 97.19 10 ILE B N 1
ATOM 864 C CA . ILE B 1 10 ? -7.539 9.539 1.599 1 97.19 10 ILE B CA 1
ATOM 865 C C . ILE B 1 10 ? -8.156 10.812 2.162 1 97.19 10 ILE B C 1
ATOM 867 O O . ILE B 1 10 ? -7.555 11.477 3.016 1 97.19 10 ILE B O 1
ATOM 871 N N . LYS B 1 11 ? -9.367 11.062 1.739 1 98 11 LYS B N 1
ATOM 872 C CA . LYS B 1 11 ? -10.078 12.234 2.244 1 98 11 LYS B CA 1
ATOM 873 C C . LYS B 1 11 ? -10.289 12.141 3.754 1 98 11 LYS B C 1
ATOM 875 O O . LYS B 1 11 ? -10.031 13.102 4.48 1 98 11 LYS B O 1
ATOM 880 N N . ALA B 1 12 ? -10.758 11.031 4.148 1 97.25 12 ALA B N 1
ATOM 881 C CA . ALA B 1 12 ? -11 10.82 5.57 1 97.25 12 ALA B CA 1
ATOM 882 C C . ALA B 1 12 ? -9.719 11.008 6.383 1 97.25 12 ALA B C 1
ATOM 884 O O . ALA B 1 12 ? -9.742 11.602 7.461 1 97.25 12 ALA B O 1
ATOM 885 N N . ALA B 1 13 ? -8.625 10.477 5.938 1 95.38 13 ALA B N 1
ATOM 886 C CA . ALA B 1 13 ? -7.328 10.617 6.602 1 95.38 13 ALA B CA 1
ATOM 887 C C . ALA B 1 13 ? -6.891 12.07 6.656 1 95.38 13 ALA B C 1
ATOM 889 O O . ALA B 1 13 ? -6.355 12.531 7.672 1 95.38 13 ALA B O 1
ATOM 890 N N . ARG B 1 14 ? -7.059 12.68 5.512 1 97.81 14 ARG B N 1
ATOM 891 C CA . ARG B 1 14 ? -6.719 14.102 5.473 1 97.81 14 ARG B CA 1
ATOM 892 C C . ARG B 1 14 ? -7.512 14.875 6.52 1 97.81 14 ARG B C 1
ATOM 894 O O . ARG B 1 14 ? -6.945 15.68 7.266 1 97.81 14 ARG B O 1
ATOM 901 N N . GLU B 1 15 ? -8.797 14.641 6.539 1 98.06 15 GLU B N 1
ATOM 902 C CA . GLU B 1 15 ? -9.688 15.328 7.469 1 98.06 15 GLU B CA 1
ATOM 903 C C . GLU B 1 15 ? -9.336 15 8.914 1 98.06 15 GLU B C 1
ATOM 905 O O . GLU B 1 15 ? -9.43 15.859 9.797 1 98.06 15 GLU B O 1
ATOM 910 N N . ALA B 1 16 ? -8.977 13.797 9.133 1 94.75 16 ALA B N 1
ATOM 911 C CA . ALA B 1 16 ? -8.578 13.375 10.469 1 94.75 16 ALA B CA 1
ATOM 912 C C . ALA B 1 16 ? -7.355 14.148 10.953 1 94.75 16 ALA B C 1
ATOM 914 O O . ALA B 1 16 ? -7.164 14.336 12.156 1 94.75 16 ALA B O 1
ATOM 915 N N . LYS B 1 17 ? -6.531 14.617 10.023 1 95.5 17 LYS B N 1
ATOM 916 C CA . LYS B 1 17 ? -5.359 15.43 10.344 1 95.5 17 LYS B CA 1
ATOM 917 C C . LYS B 1 17 ? -5.691 16.922 10.328 1 95.5 17 LYS B C 1
ATOM 919 O O . LYS B 1 17 ? -4.805 17.766 10.477 1 95.5 17 LYS B O 1
ATOM 924 N N . ASN B 1 18 ? -6.984 17.203 10.047 1 97.56 18 ASN B N 1
ATOM 925 C CA . ASN B 1 18 ? -7.496 18.562 9.992 1 97.56 18 ASN B CA 1
ATOM 926 C C . ASN B 1 18 ? -6.812 19.375 8.891 1 97.56 18 ASN B C 1
ATOM 928 O O . ASN B 1 18 ? -6.465 20.531 9.094 1 97.56 18 ASN B O 1
ATOM 932 N N . LEU B 1 19 ? -6.551 18.766 7.828 1 98.06 19 LEU B N 1
ATOM 933 C CA . LEU B 1 19 ? -5.949 19.438 6.68 1 98.06 19 LEU B CA 1
ATOM 934 C C . LEU B 1 19 ? -7 19.75 5.621 1 98.06 19 LEU B C 1
ATOM 936 O O . LEU B 1 19 ? -7.914 18.953 5.391 1 98.06 19 LEU B O 1
ATOM 940 N N . THR B 1 20 ? -6.836 20.859 5.031 1 98.31 20 THR B N 1
ATOM 941 C CA . THR B 1 20 ? -7.617 21.156 3.836 1 98.31 20 THR B CA 1
ATOM 942 C C . THR B 1 20 ? -6.988 20.5 2.605 1 98.31 20 THR B C 1
ATOM 944 O O . THR B 1 20 ? -5.867 20 2.67 1 98.31 20 THR B O 1
ATOM 947 N N . GLN B 1 21 ? -7.746 20.5 1.513 1 98.19 21 GLN B N 1
ATOM 948 C CA . GLN B 1 21 ? -7.188 19.984 0.265 1 98.19 21 GLN B CA 1
ATOM 949 C C . GLN B 1 21 ? -5.977 20.812 -0.172 1 98.19 21 GLN B C 1
ATOM 951 O O . GLN B 1 21 ? -5 20.25 -0.68 1 98.19 21 GLN B O 1
ATOM 956 N N . GLU B 1 22 ? -6.07 22.125 0.052 1 98.38 22 GLU B N 1
ATOM 957 C CA . GLU B 1 22 ? -4.977 23.031 -0.297 1 98.38 22 GLU B CA 1
ATOM 958 C C . GLU B 1 22 ? -3.723 22.719 0.513 1 98.38 22 GLU B C 1
ATOM 960 O O . GLU B 1 22 ? -2.615 22.703 -0.029 1 98.38 22 GLU B O 1
ATOM 965 N N . GLU B 1 23 ? -3.926 22.469 1.734 1 98.38 23 GLU B N 1
ATOM 966 C CA . GLU B 1 23 ? -2.801 22.172 2.617 1 98.38 23 GLU B CA 1
ATOM 967 C C . GLU B 1 23 ? -2.152 20.844 2.26 1 98.38 23 GLU B C 1
ATOM 969 O O . GLU B 1 23 ? -0.924 20.734 2.227 1 98.38 23 GLU B O 1
ATOM 974 N N . LEU B 1 24 ? -2.947 19.859 2.012 1 98.38 24 LEU B N 1
ATOM 975 C CA . LEU B 1 24 ? -2.395 18.578 1.587 1 98.38 24 LEU B CA 1
ATOM 976 C C . LEU B 1 24 ? -1.651 18.719 0.263 1 98.38 24 LEU B C 1
ATOM 978 O O . LEU B 1 24 ? -0.568 18.141 0.09 1 98.38 24 LEU B O 1
ATOM 982 N N . ALA B 1 25 ? -2.242 19.391 -0.651 1 98.38 25 ALA B N 1
ATOM 983 C CA . ALA B 1 25 ? -1.638 19.625 -1.962 1 98.38 25 ALA B CA 1
ATOM 984 C C . ALA B 1 25 ? -0.248 20.234 -1.826 1 98.38 25 ALA B C 1
ATOM 986 O O . ALA B 1 25 ? 0.691 19.828 -2.51 1 98.38 25 ALA B O 1
ATOM 987 N N . ALA B 1 26 ? -0.145 21.188 -0.969 1 98.25 26 ALA B N 1
ATOM 988 C CA . ALA B 1 26 ? 1.135 21.844 -0.725 1 98.25 26 ALA B CA 1
ATOM 989 C C . ALA B 1 26 ? 2.154 20.859 -0.145 1 98.25 26 ALA B C 1
ATOM 991 O O . ALA B 1 26 ? 3.326 20.891 -0.527 1 98.25 26 ALA B O 1
ATOM 992 N N . LEU B 1 27 ? 1.764 20 0.69 1 97 27 LEU B N 1
ATOM 993 C CA . LEU B 1 27 ? 2.643 19.047 1.353 1 97 27 LEU B CA 1
ATOM 994 C C . LEU B 1 27 ? 3.215 18.047 0.351 1 97 27 LEU B C 1
ATOM 996 O O . LEU B 1 27 ? 4.34 17.562 0.519 1 97 27 LEU B O 1
ATOM 1000 N N . VAL B 1 28 ? 2.391 17.781 -0.651 1 97.12 28 VAL B N 1
ATOM 1001 C CA . VAL B 1 28 ? 2.811 16.703 -1.543 1 97.12 28 VAL B CA 1
ATOM 1002 C C . VAL B 1 28 ? 3.127 17.266 -2.924 1 97.12 28 VAL B C 1
ATOM 1004 O O . VAL B 1 28 ? 3.234 16.531 -3.9 1 97.12 28 VAL B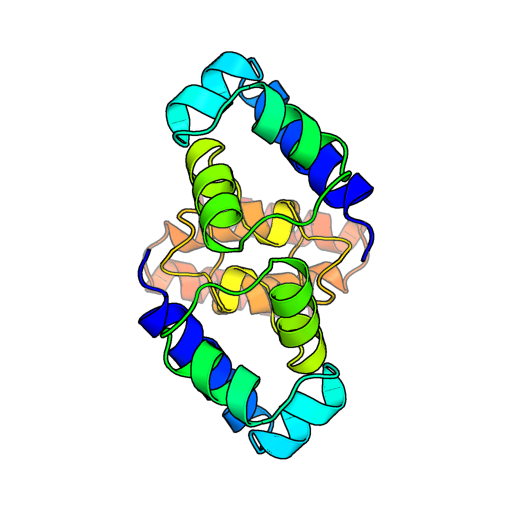 O 1
ATOM 1007 N N . SER B 1 29 ? 3.188 18.594 -3.09 1 97.56 29 SER B N 1
ATOM 1008 C CA . SER B 1 29 ? 3.555 19.312 -4.309 1 97.56 29 SER B CA 1
ATOM 1009 C C . SER B 1 29 ? 2.605 18.969 -5.453 1 97.56 29 SER B C 1
ATOM 1011 O O . SER B 1 29 ? 3.045 18.625 -6.551 1 97.56 29 SER B O 1
ATOM 1013 N N . LEU B 1 30 ? 1.41 19.031 -5.164 1 97.69 30 LEU B N 1
ATOM 1014 C CA . LEU B 1 30 ? 0.328 18.891 -6.133 1 97.69 30 LEU B CA 1
ATOM 1015 C C . LEU B 1 30 ? -0.562 20.141 -6.129 1 97.69 30 LEU B C 1
ATOM 1017 O O . LEU B 1 30 ? -0.444 20.984 -5.242 1 97.69 30 LEU B O 1
ATOM 1021 N N . SER B 1 31 ? -1.365 20.203 -7.098 1 98 31 SER B N 1
ATOM 1022 C CA . SER B 1 31 ? -2.406 21.219 -7.07 1 98 31 SER B CA 1
ATOM 1023 C C . SER B 1 31 ? -3.619 20.75 -6.273 1 98 31 SER B C 1
ATOM 1025 O O . SER B 1 31 ? -3.896 19.562 -6.203 1 98 31 SER B O 1
ATOM 1027 N N . PRO B 1 32 ? -4.34 21.75 -5.695 1 97.69 32 PRO B N 1
ATOM 1028 C CA . PRO B 1 32 ? -5.57 21.375 -4.996 1 97.69 32 PRO B CA 1
ATOM 1029 C C . PRO B 1 32 ? -6.559 20.641 -5.891 1 97.69 32 PRO B C 1
ATOM 1031 O O . PRO B 1 32 ? -7.246 19.719 -5.438 1 97.69 32 PRO B O 1
ATOM 1034 N N . THR B 1 33 ? -6.578 21 -7.055 1 98 33 THR B N 1
ATOM 1035 C CA . THR B 1 33 ? -7.453 20.328 -8.008 1 98 33 THR B CA 1
ATOM 1036 C C . THR B 1 33 ? -7.059 18.859 -8.18 1 98 33 THR B C 1
ATOM 1038 O O . THR B 1 33 ? -7.918 17.984 -8.242 1 98 33 THR B O 1
ATOM 1041 N N . HIS B 1 34 ? -5.789 18.594 -8.328 1 97.81 34 HIS B N 1
ATOM 1042 C CA . HIS B 1 34 ? -5.305 17.219 -8.461 1 97.81 34 HIS B CA 1
ATOM 1043 C C . HIS B 1 34 ? -5.664 16.391 -7.23 1 97.81 34 HIS B C 1
ATOM 1045 O O . HIS B 1 34 ? -6.062 15.234 -7.355 1 97.81 34 HIS B O 1
ATOM 1051 N N . VAL B 1 35 ? -5.531 16.969 -6.086 1 98.06 35 VAL B N 1
ATOM 1052 C CA . VAL B 1 35 ? -5.91 16.297 -4.852 1 98.06 35 VAL B CA 1
ATOM 1053 C C . VAL B 1 35 ? -7.398 15.961 -4.879 1 98.06 35 VAL B C 1
ATOM 1055 O O . VAL B 1 35 ? -7.801 14.844 -4.535 1 98.06 35 VAL B O 1
ATOM 1058 N N . SER B 1 36 ? -8.188 16.922 -5.254 1 97.94 36 SER B N 1
ATOM 1059 C CA . SER B 1 36 ? -9.633 16.719 -5.348 1 97.94 36 SER B CA 1
ATOM 1060 C C . SER B 1 36 ? -9.961 15.555 -6.289 1 97.94 36 SER B C 1
ATOM 1062 O O . SER B 1 36 ? -10.805 14.719 -5.977 1 97.94 36 SER B O 1
ATOM 1064 N N . VAL B 1 37 ? -9.32 15.508 -7.406 1 97.5 37 VAL B N 1
ATOM 1065 C CA . VAL B 1 37 ? -9.516 14.469 -8.414 1 97.5 37 VAL B CA 1
ATOM 1066 C C . VAL B 1 37 ? -9.172 13.109 -7.824 1 97.5 37 VAL B C 1
ATOM 1068 O O . VAL B 1 37 ? -9.891 12.125 -8.039 1 97.5 37 VAL B O 1
ATOM 1071 N N . ILE B 1 38 ? -8.125 13.031 -7.078 1 97.31 38 ILE B N 1
ATOM 1072 C CA . ILE B 1 38 ? -7.68 11.805 -6.441 1 97.31 38 ILE B CA 1
ATOM 1073 C C . ILE B 1 38 ? -8.695 11.367 -5.391 1 97.31 38 ILE B C 1
ATOM 1075 O O . ILE B 1 38 ? -9.117 10.211 -5.363 1 97.31 38 ILE B O 1
ATOM 1079 N N . GLU B 1 39 ? -9.148 12.32 -4.574 1 97.88 39 GLU B N 1
ATOM 1080 C CA . GLU B 1 39 ? -10.055 12.008 -3.473 1 97.88 39 GLU B CA 1
ATOM 1081 C C . GLU B 1 39 ? -11.43 11.578 -3.988 1 97.88 39 GLU B C 1
ATOM 1083 O O . GLU B 1 39 ? -12.156 10.852 -3.307 1 97.88 39 GLU B O 1
ATOM 1088 N N . ARG B 1 40 ? -11.719 11.992 -5.145 1 96.75 40 ARG B N 1
ATOM 1089 C CA . ARG B 1 40 ? -13 11.648 -5.754 1 96.75 40 ARG B CA 1
ATOM 1090 C C . ARG B 1 40 ? -12.883 10.391 -6.602 1 96.75 40 ARG B C 1
ATOM 1092 O O . ARG B 1 40 ? -13.891 9.867 -7.09 1 96.75 40 ARG B O 1
ATOM 1099 N N . GLY B 1 41 ? -11.742 9.898 -6.789 1 96.12 41 GLY B N 1
ATOM 1100 C CA . GLY B 1 41 ? -11.523 8.688 -7.566 1 96.12 41 GLY B CA 1
ATOM 1101 C C . GLY B 1 41 ? -11.734 8.891 -9.055 1 96.12 41 GLY B C 1
ATOM 1102 O O . GLY B 1 41 ? -12.117 7.957 -9.766 1 96.12 41 GLY B O 1
ATOM 1103 N N . LEU B 1 42 ? -11.531 10.039 -9.555 1 94.94 42 LEU B N 1
ATOM 1104 C CA . LEU B 1 42 ? -11.812 10.359 -10.953 1 94.94 42 LEU B CA 1
ATOM 1105 C C . LEU B 1 42 ? -10.656 9.938 -11.852 1 94.94 42 LEU B C 1
ATOM 1107 O O . LEU B 1 42 ? -10.852 9.688 -13.039 1 94.94 42 LEU B O 1
ATOM 1111 N N . LYS B 1 43 ? -9.477 9.891 -11.375 1 93.44 43 LYS B N 1
ATOM 1112 C CA . LYS B 1 43 ? -8.289 9.445 -12.102 1 93.44 43 LYS B CA 1
ATOM 1113 C C . LYS B 1 43 ? -7.41 8.555 -11.227 1 93.44 43 LYS B C 1
ATOM 1115 O O . LYS B 1 43 ? -7.309 8.766 -10.016 1 93.44 43 LYS B O 1
ATOM 1120 N N . VAL B 1 44 ? -6.793 7.641 -11.891 1 94 44 VAL B N 1
ATOM 1121 C CA . VAL B 1 44 ? -5.816 6.816 -11.195 1 94 44 VAL B CA 1
ATOM 1122 C C . VAL B 1 44 ? -4.523 7.605 -10.992 1 94 44 VAL B C 1
ATOM 1124 O O . VAL B 1 44 ? -3.996 8.195 -11.938 1 94 44 VAL B O 1
ATOM 1127 N N . THR B 1 45 ? -4.113 7.641 -9.781 1 95.25 45 THR B N 1
ATOM 1128 C CA . THR B 1 45 ? -2.879 8.367 -9.508 1 95.25 45 THR B CA 1
ATOM 1129 C C . THR B 1 45 ? -1.668 7.449 -9.664 1 95.25 45 THR B C 1
ATOM 1131 O O . THR B 1 45 ? -1.813 6.227 -9.742 1 95.25 45 THR B O 1
ATOM 1134 N N . LYS B 1 46 ? -0.518 8.094 -9.805 1 95.69 46 LYS B N 1
ATOM 1135 C CA . LYS B 1 46 ? 0.736 7.344 -9.836 1 95.69 46 LYS B CA 1
ATOM 1136 C C . LYS B 1 46 ? 1.105 6.824 -8.453 1 95.69 46 LYS B C 1
ATOM 1138 O O . LYS B 1 46 ? 0.688 7.395 -7.441 1 95.69 46 LYS B O 1
ATOM 1143 N N . LEU B 1 47 ? 1.874 5.805 -8.422 1 96.56 47 LEU B N 1
ATOM 1144 C CA . LEU B 1 47 ? 2.283 5.195 -7.164 1 96.56 47 LEU B CA 1
ATOM 1145 C C . LEU B 1 47 ? 3.09 6.18 -6.32 1 96.56 47 LEU B C 1
ATOM 1147 O O . LEU B 1 47 ? 2.926 6.234 -5.098 1 96.56 47 LEU B O 1
ATOM 1151 N N . ASP B 1 48 ? 3.955 6.922 -6.938 1 95.75 48 ASP B N 1
ATOM 1152 C CA . ASP B 1 48 ? 4.785 7.863 -6.195 1 95.75 48 ASP B CA 1
ATOM 1153 C C . ASP B 1 48 ? 3.932 8.945 -5.539 1 95.75 48 ASP B C 1
ATOM 1155 O O . ASP B 1 48 ? 4.191 9.344 -4.402 1 95.75 48 ASP B O 1
ATOM 1159 N N . THR B 1 49 ? 2.967 9.406 -6.215 1 96.31 49 THR B N 1
ATOM 1160 C CA . THR B 1 49 ? 2.033 10.375 -5.645 1 96.31 49 THR B CA 1
ATOM 1161 C C . THR B 1 49 ? 1.295 9.773 -4.453 1 96.31 49 THR B C 1
ATOM 1163 O O . THR B 1 49 ? 1.157 10.422 -3.412 1 96.31 49 THR B O 1
ATOM 1166 N N . PHE B 1 50 ? 0.846 8.578 -4.605 1 96.31 50 PHE B N 1
ATOM 1167 C CA . PHE B 1 50 ? 0.157 7.879 -3.527 1 96.31 50 PHE B CA 1
ATOM 1168 C C . PHE B 1 50 ? 1.051 7.77 -2.299 1 96.31 50 PHE B C 1
ATOM 1170 O O . PHE B 1 50 ? 0.604 8.008 -1.176 1 96.31 50 PHE B O 1
ATOM 1177 N N . ILE B 1 51 ? 2.211 7.41 -2.529 1 96.06 51 ILE B N 1
ATOM 1178 C CA . ILE B 1 51 ? 3.174 7.258 -1.443 1 96.06 51 ILE B CA 1
ATOM 1179 C C . ILE B 1 51 ? 3.389 8.602 -0.748 1 96.06 51 ILE B C 1
ATOM 1181 O O . ILE B 1 51 ? 3.416 8.672 0.483 1 96.06 51 ILE B O 1
ATOM 1185 N N . ALA B 1 52 ? 3.551 9.602 -1.515 1 96.5 52 ALA B N 1
ATOM 1186 C CA . ALA B 1 52 ? 3.721 10.938 -0.951 1 96.5 52 ALA B CA 1
ATOM 1187 C C . ALA B 1 52 ? 2.523 11.328 -0.085 1 96.5 52 ALA B C 1
ATOM 1189 O O . ALA B 1 52 ? 2.689 11.898 0.992 1 96.5 52 ALA B O 1
ATOM 1190 N N . ILE B 1 53 ? 1.376 10.969 -0.545 1 97.56 53 ILE B N 1
ATOM 1191 C CA . ILE B 1 53 ? 0.146 11.289 0.174 1 97.56 53 ILE B CA 1
ATOM 1192 C C . ILE B 1 53 ? 0.088 10.484 1.473 1 97.56 53 ILE B C 1
ATOM 1194 O O . ILE B 1 53 ? -0.194 11.039 2.537 1 97.56 53 ILE B O 1
ATOM 1198 N N . ALA B 1 54 ? 0.319 9.258 1.377 1 95.44 54 ALA B N 1
ATOM 1199 C CA . ALA B 1 54 ? 0.313 8.414 2.566 1 95.44 54 ALA B CA 1
ATOM 1200 C C . ALA B 1 54 ? 1.288 8.938 3.617 1 95.44 54 ALA B C 1
ATOM 1202 O O . ALA B 1 54 ? 0.962 8.984 4.805 1 95.44 54 ALA B O 1
ATOM 1203 N N . ASN B 1 55 ? 2.451 9.32 3.223 1 95.25 55 ASN B N 1
ATOM 1204 C CA . ASN B 1 55 ? 3.465 9.844 4.129 1 95.25 55 ASN B CA 1
ATOM 1205 C C . ASN B 1 55 ? 3.039 11.18 4.742 1 95.25 55 ASN B C 1
ATOM 1207 O O . ASN B 1 55 ? 3.234 11.406 5.934 1 95.25 55 ASN B O 1
ATOM 1211 N N . ALA B 1 56 ? 2.502 11.992 3.881 1 96.81 56 ALA B N 1
ATOM 1212 C CA . ALA B 1 56 ? 2.045 13.289 4.367 1 96.81 56 ALA B CA 1
ATOM 1213 C C . ALA B 1 56 ? 0.944 13.133 5.41 1 96.81 56 ALA B C 1
ATOM 1215 O O . ALA B 1 56 ? 0.858 13.914 6.359 1 96.81 56 ALA B O 1
ATOM 1216 N N . LEU B 1 57 ? 0.117 12.133 5.219 1 96.06 57 LEU B N 1
ATOM 1217 C CA . LEU B 1 57 ? -1.019 11.906 6.105 1 96.06 57 LEU B CA 1
ATOM 1218 C C . LEU B 1 57 ? -0.631 10.992 7.258 1 96.06 57 LEU B C 1
ATOM 1220 O O . LEU B 1 57 ? -1.437 10.742 8.164 1 96.06 57 LEU B O 1
ATOM 1224 N N . ASP B 1 58 ? 0.519 10.438 7.207 1 91.5 58 ASP B N 1
ATOM 1225 C CA . ASP B 1 58 ? 1.044 9.578 8.266 1 91.5 58 ASP B CA 1
ATOM 1226 C C . ASP B 1 58 ? 0.154 8.359 8.477 1 91.5 58 ASP B C 1
ATOM 1228 O O . ASP B 1 58 ? -0.267 8.078 9.602 1 91.5 58 ASP B O 1
ATOM 1232 N N . VAL B 1 59 ? -0.159 7.68 7.441 1 89.31 59 VAL B N 1
ATOM 1233 C CA . VAL B 1 59 ? -0.984 6.473 7.461 1 89.31 59 VAL B CA 1
ATOM 1234 C C . VAL B 1 59 ? -0.309 5.371 6.648 1 89.31 59 VAL B C 1
ATOM 1236 O O . VAL B 1 59 ? 0.495 5.652 5.758 1 89.31 59 VAL B O 1
ATOM 1239 N N . SER B 1 60 ? -0.626 4.16 7.008 1 87.62 60 SER B N 1
ATOM 1240 C CA . SER B 1 60 ? -0.057 3.031 6.281 1 87.62 60 SER B CA 1
ATOM 1241 C C . SER B 1 60 ? -0.737 2.844 4.93 1 87.62 60 SER B C 1
ATOM 1243 O O . SER B 1 60 ? -1.87 3.287 4.734 1 87.62 60 SER B O 1
ATOM 1245 N N . ALA B 1 61 ? -0.03 2.289 4.004 1 91.75 61 ALA B N 1
ATOM 1246 C CA . ALA B 1 61 ? -0.618 1.985 2.699 1 91.75 61 ALA B CA 1
ATOM 1247 C C . ALA B 1 61 ? -1.815 1.05 2.842 1 91.75 61 ALA B C 1
ATOM 1249 O O . ALA B 1 61 ? -2.836 1.231 2.176 1 91.75 61 ALA B O 1
ATOM 1250 N N . ASP B 1 62 ? -1.708 0.119 3.688 1 88.81 62 ASP B N 1
ATOM 1251 C CA . ASP B 1 62 ? -2.768 -0.869 3.869 1 88.81 62 ASP B CA 1
ATOM 1252 C C . ASP B 1 62 ? -4.043 -0.216 4.402 1 88.81 62 ASP B C 1
ATOM 1254 O O . ASP B 1 62 ? -5.148 -0.641 4.066 1 88.81 62 ASP B O 1
ATOM 1258 N N . THR B 1 63 ? -3.861 0.767 5.223 1 85 63 THR B N 1
ATOM 1259 C CA . THR B 1 63 ? -5.02 1.497 5.727 1 85 63 THR B CA 1
ATOM 1260 C C . THR B 1 63 ? -5.793 2.143 4.578 1 85 63 THR B C 1
ATOM 1262 O O . THR B 1 63 ? -7.023 2.104 4.555 1 85 63 THR B O 1
ATOM 1265 N N . LEU B 1 64 ? -5.09 2.674 3.633 1 92.25 64 LEU B N 1
ATOM 1266 C CA . LEU B 1 64 ? -5.711 3.387 2.523 1 92.25 64 LEU B CA 1
ATOM 1267 C C . LEU B 1 64 ? -6.203 2.412 1.459 1 92.25 64 LEU B C 1
ATOM 1269 O O . LEU B 1 64 ? -7.133 2.721 0.709 1 92.25 64 LEU B O 1
ATOM 1273 N N . LEU B 1 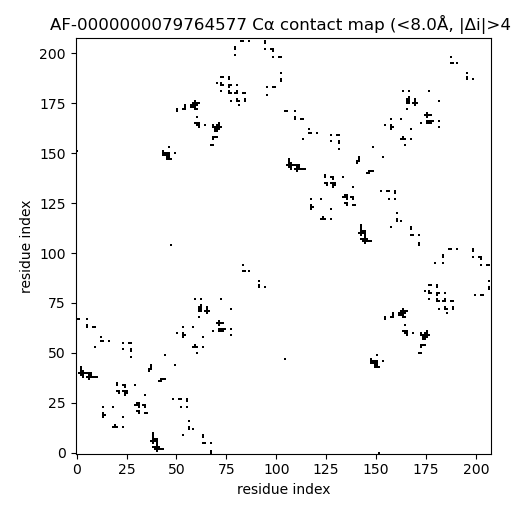65 ? -5.629 1.184 1.476 1 92.5 65 LEU B N 1
ATOM 1274 C CA . LEU B 1 65 ? -5.926 0.242 0.401 1 92.5 65 LEU B CA 1
ATOM 1275 C C . LEU B 1 65 ? -6.668 -0.978 0.936 1 92.5 65 LEU B C 1
ATOM 1277 O O . LEU B 1 65 ? -6.699 -2.025 0.287 1 92.5 65 LEU B O 1
ATOM 1281 N N . ILE B 1 66 ? -7.215 -1.014 2.064 1 83.56 66 ILE B N 1
ATOM 1282 C CA . ILE B 1 66 ? -7.766 -2.125 2.832 1 83.56 66 ILE B CA 1
ATOM 1283 C C . ILE B 1 66 ? -8.828 -2.85 2.006 1 83.56 66 ILE B C 1
ATOM 1285 O O . ILE B 1 66 ? -8.961 -4.07 2.094 1 83.56 66 ILE B O 1
ATOM 1289 N N . ASP B 1 67 ? -9.531 -2.326 1.146 1 82.38 67 ASP B N 1
ATOM 1290 C CA . ASP B 1 67 ? -10.609 -3.004 0.43 1 82.38 67 ASP B CA 1
ATOM 1291 C C . ASP B 1 67 ? -10.188 -3.346 -0.998 1 82.38 67 ASP B C 1
ATOM 1293 O O . ASP B 1 67 ? -10.945 -3.977 -1.739 1 82.38 67 ASP B O 1
ATOM 1297 N N . VAL B 1 68 ? -9.008 -2.9 -1.289 1 90 68 VAL B N 1
ATOM 1298 C CA . VAL B 1 68 ? -8.633 -3.113 -2.686 1 90 68 VAL B CA 1
ATOM 1299 C C . VAL B 1 68 ? -7.402 -4.012 -2.762 1 90 68 VAL B C 1
ATOM 1301 O O . VAL B 1 68 ? -7.117 -4.598 -3.809 1 90 68 VAL B O 1
ATOM 1304 N N . VAL B 1 69 ? -6.648 -4.109 -1.751 1 88.25 69 VAL B N 1
ATOM 1305 C CA . VAL B 1 69 ? -5.59 -5.102 -1.607 1 88.25 69 VAL B CA 1
ATOM 1306 C C . VAL B 1 69 ? -6.039 -6.203 -0.654 1 88.25 69 VAL B C 1
ATOM 1308 O O . VAL B 1 69 ? -6.398 -5.934 0.495 1 88.25 69 VAL B O 1
ATOM 1311 N N . THR B 1 70 ? -6.016 -7.367 -1.098 1 81.12 70 THR B N 1
ATOM 1312 C CA . THR B 1 70 ? -6.594 -8.5 -0.388 1 81.12 70 THR B CA 1
ATOM 1313 C C . THR B 1 70 ? -5.879 -8.734 0.938 1 81.12 70 THR B C 1
ATOM 1315 O O . THR B 1 70 ? -6.516 -9.039 1.948 1 81.12 70 THR B O 1
ATOM 1318 N N . HIS B 1 71 ? -4.594 -8.625 1.005 1 74.56 71 HIS B N 1
ATOM 1319 C CA . HIS B 1 71 ? -3.828 -8.914 2.213 1 74.56 71 HIS B CA 1
ATOM 1320 C C . HIS B 1 71 ? -3.59 -7.652 3.033 1 74.56 71 HIS B C 1
ATOM 1322 O O . HIS B 1 71 ? -2.686 -7.609 3.869 1 74.56 71 HIS B O 1
ATOM 1328 N N . SER B 1 72 ? -4.398 -6.719 2.891 1 71.88 72 SER B N 1
ATOM 1329 C CA . SER B 1 72 ? -4.23 -5.504 3.686 1 71.88 72 SER B CA 1
ATOM 1330 C C . SER B 1 72 ? -4.562 -5.758 5.152 1 71.88 72 SER B C 1
ATOM 1332 O O . SER B 1 72 ? -5.469 -6.531 5.465 1 71.88 72 SER B O 1
ATOM 1334 N N . VAL B 1 73 ? -3.588 -5.297 5.977 1 64.44 73 VAL B N 1
ATOM 1335 C CA . VAL B 1 73 ? -3.834 -5.418 7.41 1 64.44 73 VAL B CA 1
ATOM 1336 C C . VAL B 1 73 ? -4.703 -4.258 7.887 1 64.44 73 VAL B C 1
ATOM 1338 O O . VAL B 1 73 ? -4.648 -3.162 7.32 1 64.44 73 VAL B O 1
ATOM 1341 N N . THR B 1 74 ? -5.613 -4.656 8.773 1 61.06 74 THR B N 1
ATOM 1342 C CA . THR B 1 74 ? -6.59 -3.691 9.266 1 61.06 74 THR B CA 1
ATOM 1343 C C . THR B 1 74 ? -5.945 -2.701 10.227 1 61.06 74 THR B C 1
ATOM 1345 O O . THR B 1 74 ? -4.805 -2.896 10.648 1 61.06 74 THR B O 1
ATOM 1348 N N . GLY B 1 75 ? -6.719 -1.679 10.414 1 59.47 75 GLY B N 1
ATOM 1349 C CA . GLY B 1 75 ? -6.336 -0.624 11.336 1 59.47 75 GLY B CA 1
ATOM 1350 C C . GLY B 1 75 ? -5.879 -1.149 12.688 1 59.47 75 GLY B C 1
ATOM 1351 O O . GLY B 1 75 ? -4.887 -0.675 13.234 1 59.47 75 GLY B O 1
ATOM 1352 N N . VAL B 1 76 ? -6.578 -2.102 13.156 1 58.94 76 VAL B N 1
ATOM 1353 C CA . VAL B 1 76 ? -6.242 -2.615 14.484 1 58.94 76 VAL B CA 1
ATOM 1354 C C . VAL B 1 76 ? -4.875 -3.299 14.438 1 58.94 76 VAL B C 1
ATOM 1356 O O . VAL B 1 76 ? -4.039 -3.088 15.32 1 58.94 76 VAL B O 1
ATOM 1359 N N . THR B 1 77 ? -4.801 -3.988 13.469 1 66.75 77 THR B N 1
ATOM 1360 C CA . THR B 1 77 ? -3.529 -4.695 13.352 1 66.75 77 THR B CA 1
ATOM 1361 C C . THR B 1 77 ? -2.391 -3.719 13.07 1 66.75 77 THR B C 1
ATOM 1363 O O . THR B 1 77 ? -1.257 -3.939 13.5 1 66.75 77 THR B O 1
ATOM 1366 N N . ASN B 1 78 ? -2.828 -2.699 12.438 1 65.94 78 ASN B N 1
ATOM 1367 C CA . ASN B 1 78 ? -1.82 -1.674 12.195 1 65.94 78 ASN B CA 1
ATOM 1368 C C . ASN B 1 78 ? -1.368 -1.012 13.492 1 65.94 78 ASN B C 1
ATOM 1370 O O . ASN B 1 78 ? -0.179 -0.748 13.68 1 65.94 78 ASN B O 1
ATOM 1374 N N . GLU B 1 79 ? -2.377 -0.708 14.227 1 63.25 79 GLU B N 1
ATOM 1375 C CA . GLU B 1 79 ? -2.051 -0.113 15.516 1 63.25 79 GLU B CA 1
ATOM 1376 C C . GLU B 1 79 ? -1.154 -1.035 16.344 1 63.25 79 GLU B C 1
ATOM 1378 O O . GLU B 1 79 ? -0.182 -0.584 16.953 1 63.25 79 GLU B O 1
ATOM 1383 N N . LEU B 1 80 ? -1.547 -2.291 16.375 1 70.81 80 LEU B N 1
ATOM 1384 C CA . LEU B 1 80 ? -0.742 -3.258 17.109 1 70.81 80 LEU B CA 1
ATOM 1385 C C . LEU B 1 80 ? 0.671 -3.334 16.547 1 70.81 80 LEU B C 1
ATOM 1387 O O . LEU B 1 80 ? 1.645 -3.4 17.297 1 70.81 80 LEU B O 1
ATOM 1391 N N . SER B 1 81 ? 0.629 -3.277 15.281 1 69.69 81 SER B N 1
ATOM 1392 C CA . SER B 1 81 ? 1.923 -3.33 14.609 1 69.69 81 SER B CA 1
ATOM 1393 C C . SER B 1 81 ? 2.809 -2.16 15.023 1 69.69 81 SER B C 1
ATOM 1395 O O . SER B 1 81 ? 4.004 -2.34 15.273 1 69.69 81 SER B O 1
ATOM 1397 N N . GLU B 1 82 ? 2.211 -1.056 15.07 1 66.19 82 GLU B N 1
ATOM 1398 C CA . GLU B 1 82 ? 2.953 0.145 15.438 1 66.19 82 GLU B CA 1
ATOM 1399 C C . GLU B 1 82 ? 3.498 0.04 16.859 1 66.19 82 GLU B C 1
ATOM 1401 O O . GLU B 1 82 ? 4.617 0.475 17.141 1 66.19 82 GLU B O 1
ATOM 1406 N N . MET B 1 83 ? 2.73 -0.482 17.656 1 69.19 83 MET B N 1
ATOM 1407 C CA . MET B 1 83 ? 3.135 -0.628 19.047 1 69.19 83 MET B CA 1
ATOM 1408 C C . MET B 1 83 ? 4.25 -1.658 19.188 1 69.19 83 MET B C 1
ATOM 1410 O O . MET B 1 83 ? 5.195 -1.455 19.953 1 69.19 83 MET B O 1
ATOM 1414 N N . ILE B 1 84 ? 4.16 -2.67 18.5 1 72.88 84 ILE B N 1
ATOM 1415 C CA . ILE B 1 84 ? 5.094 -3.789 18.578 1 72.88 84 ILE B CA 1
ATOM 1416 C C . ILE B 1 84 ? 6.422 -3.398 17.938 1 72.88 84 ILE B C 1
ATOM 1418 O O . ILE B 1 84 ? 7.488 -3.719 18.469 1 72.88 84 ILE B O 1
ATOM 1422 N N . GLU B 1 85 ? 6.312 -2.676 16.844 1 69.81 85 GLU B N 1
ATOM 1423 C CA . GLU B 1 85 ? 7.5 -2.311 16.078 1 69.81 85 GLU B CA 1
ATOM 1424 C C . GLU B 1 85 ? 8.414 -1.384 16.875 1 69.81 85 GLU B C 1
ATOM 1426 O O . GLU B 1 85 ? 9.625 -1.38 16.672 1 69.81 85 GLU B O 1
ATOM 1431 N N . LYS B 1 86 ? 7.828 -0.635 17.703 1 69.81 86 LYS B N 1
ATOM 1432 C CA . LYS B 1 86 ? 8.602 0.312 18.516 1 69.81 86 LYS B CA 1
ATOM 1433 C C . LYS B 1 86 ? 9.32 -0.394 19.656 1 69.81 86 LYS B C 1
ATOM 1435 O O . LYS B 1 86 ? 10.164 0.202 20.328 1 69.81 86 LYS B O 1
ATOM 1440 N N . LEU B 1 87 ? 9 -1.594 19.828 1 74.62 87 LEU B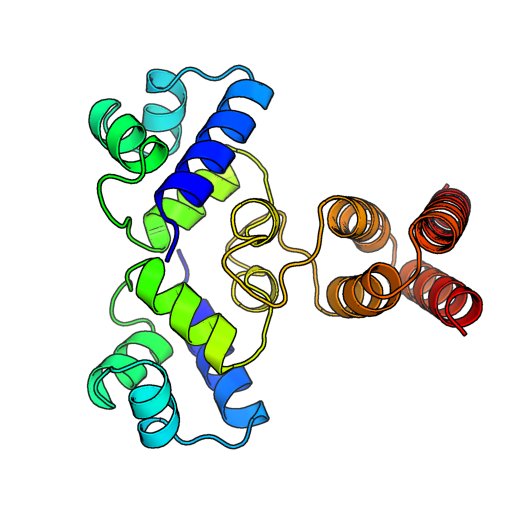 N 1
ATOM 1441 C CA . LEU B 1 87 ? 9.594 -2.357 20.922 1 74.62 87 LEU B CA 1
ATOM 1442 C C . LEU B 1 87 ? 10.898 -3.01 20.484 1 74.62 87 LEU B C 1
ATOM 1444 O O . LEU B 1 87 ? 11.117 -3.229 19.281 1 74.62 87 LEU B O 1
ATOM 1448 N N . PRO B 1 88 ? 11.844 -3.139 21.469 1 77.38 88 PRO B N 1
ATOM 1449 C CA . PRO B 1 88 ? 13.055 -3.898 21.141 1 77.38 88 PRO B CA 1
ATOM 1450 C C . PRO B 1 88 ? 12.75 -5.297 20.609 1 77.38 88 PRO B C 1
ATOM 1452 O O . PRO B 1 88 ? 11.688 -5.855 20.906 1 77.38 88 PRO B O 1
ATOM 1455 N N . LYS B 1 89 ? 13.688 -5.801 19.797 1 77 89 LYS B N 1
ATOM 1456 C CA . LYS B 1 89 ? 13.492 -7.062 19.094 1 77 89 LYS B CA 1
ATOM 1457 C C . LYS B 1 89 ? 13.086 -8.172 20.062 1 77 89 LYS B C 1
ATOM 1459 O O . LYS B 1 89 ? 12.227 -8.992 19.734 1 77 89 LYS B O 1
ATOM 1464 N N . GLU B 1 90 ? 13.781 -8.195 21.188 1 81.19 90 GLU B N 1
ATOM 1465 C CA . GLU B 1 90 ? 13.484 -9.242 22.156 1 81.19 90 GLU B CA 1
ATOM 1466 C C . GLU B 1 90 ? 12.039 -9.156 22.641 1 81.19 90 GLU B C 1
ATOM 1468 O O . GLU B 1 90 ? 11.359 -10.18 22.766 1 81.19 90 GLU B O 1
ATOM 1473 N N . LYS B 1 91 ? 11.609 -7.961 23 1 76.69 91 LYS B N 1
ATOM 1474 C CA . LYS B 1 91 ? 10.227 -7.762 23.438 1 76.69 91 LYS B CA 1
ATOM 1475 C C . LYS B 1 91 ? 9.242 -8.07 22.312 1 76.69 91 LYS B C 1
ATOM 1477 O O . LYS B 1 91 ? 8.164 -8.625 22.562 1 76.69 91 LYS B O 1
ATOM 1482 N N . GLN B 1 92 ? 9.578 -7.727 21.078 1 77.44 92 GLN B N 1
ATOM 1483 C CA . GLN B 1 92 ? 8.734 -8.047 19.938 1 77.44 92 GLN B CA 1
ATOM 1484 C C . GLN B 1 92 ? 8.492 -9.547 19.828 1 77.44 92 GLN B C 1
ATOM 1486 O O . GLN B 1 92 ? 7.363 -9.992 19.609 1 77.44 92 GLN B O 1
ATOM 1491 N N . GLN B 1 93 ? 9.602 -10.211 20 1 77 93 GLN B N 1
ATOM 1492 C CA . GLN B 1 93 ? 9.5 -11.664 19.906 1 77 93 GLN B CA 1
ATOM 1493 C C . GLN B 1 93 ? 8.602 -12.227 21 1 77 93 GLN B C 1
ATOM 1495 O O . GLN B 1 93 ? 7.832 -13.164 20.766 1 77 93 GLN B O 1
ATOM 1500 N N . ARG B 1 94 ? 8.766 -11.727 22.188 1 76.62 94 ARG B N 1
ATOM 1501 C CA . ARG B 1 94 ? 7.926 -12.164 23.297 1 76.62 94 ARG B CA 1
ATOM 1502 C C . ARG B 1 94 ? 6.453 -11.922 23 1 76.62 94 ARG B C 1
ATOM 1504 O O . ARG B 1 94 ? 5.602 -12.766 23.297 1 76.62 94 ARG B O 1
ATOM 1511 N N . ILE B 1 95 ? 6.121 -10.797 22.469 1 75.25 95 ILE B N 1
ATOM 1512 C CA . ILE B 1 95 ? 4.746 -10.445 22.141 1 75.25 95 ILE B CA 1
ATOM 1513 C C . ILE B 1 95 ? 4.227 -11.352 21.031 1 75.25 95 ILE B C 1
ATOM 1515 O O . ILE B 1 95 ? 3.092 -11.836 21.094 1 75.25 95 ILE B O 1
ATOM 1519 N N . ILE B 1 96 ? 5.016 -11.555 20.062 1 72.25 96 ILE B N 1
ATOM 1520 C CA . ILE B 1 96 ? 4.648 -12.438 18.953 1 72.25 96 ILE B CA 1
ATOM 1521 C C . ILE B 1 96 ? 4.297 -13.82 19.5 1 72.25 96 ILE B C 1
ATOM 1523 O O . ILE B 1 96 ? 3.279 -14.406 19.125 1 72.25 96 ILE B O 1
ATOM 1527 N N . ASN B 1 97 ? 5.129 -14.227 20.375 1 76.44 97 ASN B N 1
ATOM 1528 C CA . ASN B 1 97 ? 4.879 -15.531 20.984 1 76.44 97 ASN B CA 1
ATOM 1529 C C . ASN B 1 97 ? 3.572 -15.547 21.766 1 76.44 97 ASN B C 1
ATOM 1531 O O . ASN B 1 97 ? 2.836 -16.531 21.734 1 76.44 97 ASN B O 1
ATOM 1535 N N . ALA B 1 98 ? 3.404 -14.469 22.516 1 73.62 98 ALA B N 1
ATOM 1536 C CA . ALA B 1 98 ? 2.174 -14.359 23.297 1 73.62 98 ALA B CA 1
ATOM 1537 C C . ALA B 1 98 ? 0.947 -14.375 22.391 1 73.62 98 ALA B C 1
ATOM 1539 O O . ALA B 1 98 ? -0.036 -15.062 22.672 1 73.62 98 ALA B O 1
ATOM 1540 N N . VAL B 1 99 ? 0.99 -13.625 21.359 1 75.38 99 VAL B N 1
ATOM 1541 C CA . VAL B 1 99 ? -0.126 -13.555 20.422 1 75.38 99 VAL B CA 1
ATOM 1542 C C . VAL B 1 99 ? -0.361 -14.922 19.781 1 75.38 99 VAL B C 1
ATOM 1544 O O . VAL B 1 99 ? -1.505 -15.367 19.656 1 75.38 99 VAL B O 1
ATOM 1547 N N . ARG B 1 100 ? 0.729 -15.516 19.359 1 73.06 100 ARG B N 1
ATOM 1548 C CA . ARG B 1 100 ? 0.633 -16.859 18.766 1 73.06 100 ARG B CA 1
ATOM 1549 C C . ARG B 1 100 ? -0.066 -17.812 19.719 1 73.06 100 ARG B C 1
ATOM 1551 O O . ARG B 1 100 ? -0.892 -18.625 19.297 1 73.06 100 ARG B O 1
ATOM 1558 N N . ALA B 1 101 ? 0.293 -17.688 20.906 1 75.75 101 ALA B N 1
ATOM 1559 C CA . ALA B 1 101 ? -0.281 -18.562 21.922 1 75.75 101 ALA B CA 1
ATOM 1560 C C . ALA B 1 101 ? -1.766 -18.266 22.125 1 75.75 101 ALA B C 1
ATOM 1562 O O . ALA B 1 101 ? -2.541 -19.172 22.469 1 75.75 101 ALA B O 1
ATOM 1563 N N . LEU B 1 102 ? -2.09 -17 22.016 1 71.62 102 LEU B N 1
ATOM 1564 C CA . LEU B 1 102 ? -3.482 -16.625 22.219 1 71.62 102 LEU B CA 1
ATOM 1565 C C . LEU B 1 102 ? -4.344 -17.047 21.047 1 71.62 102 LEU B C 1
ATOM 1567 O O . LEU B 1 102 ? -5.547 -17.281 21.188 1 71.62 102 LEU B O 1
ATOM 1571 N N . VAL B 1 103 ? -3.818 -17.016 19.859 1 74.88 103 VAL B N 1
ATOM 1572 C CA . VAL B 1 103 ? -4.543 -17.375 18.641 1 74.88 103 VAL B CA 1
ATOM 1573 C C . VAL B 1 103 ? -4.832 -18.875 18.641 1 74.88 103 VAL B C 1
ATOM 1575 O O . VAL B 1 103 ? -5.879 -19.312 18.156 1 74.88 103 VAL B O 1
ATOM 1578 N N . GLU B 1 104 ? -3.914 -19.719 18.906 1 63.22 104 GLU B N 1
ATOM 1579 C CA . GLU B 1 104 ? -4.129 -21.172 19.016 1 63.22 104 GLU B CA 1
ATOM 1580 C C . GLU B 1 104 ? -5.074 -21.5 20.156 1 63.22 104 GLU B C 1
ATOM 1582 O O . GLU B 1 104 ? -5.93 -22.375 20.031 1 63.22 104 GLU B O 1
#

InterPro domains:
  IPR001387 Cro/C1-type, helix-turn-helix domain [PF01381] (10-63)
  IPR001387 Cro/C1-type, helix-turn-helix domain [PS50943] (10-64)
  IPR001387 Cro/C1-type, helix-turn-helix domain [SM00530] (9-64)
  IPR001387 Cro/C1-type, helix-turn-helix domain [cd00093] (7-64)
  IPR010982 Lambda repressor-like, DNA-binding domain superfamily [G3DSA:1.10.260.40] (1-67)
  IPR010982 Lambda repressor-like, DNA-binding domain superfamily [SSF47413] (1-70)
  IPR050807 Transcriptional regulator/dioxygenase, bacterial-type [PTHR46797] (5-68)